Protein AF-A0A7C4CNI8-F1 (afdb_monomer_lite)

Secondary structure (DSSP, 8-state):
-------EEEEEGGG-B--BPPPHHHHHHHHHHHHHH-EEEE-EEEETTT-BEEE-HHHHHHHHHTT--EEEEEEE-TTSTTEEEEESSTT----HHHHHHHHHTT--BPSS-EEEEEEETTEEEEGGGG--EEEEEHHHHHSPEEEEEGGG-B-S----HHHHHHHHHHHHHH----S-EEEETTT-BEEE-HHHHHHHHHTT-SEEEEEEE-GGGS--

Foldseek 3Di:
DDWCQDDKAKAFLVQAFEAADDDPVLLVVVLVVCVVLQFDFWFFEAEPPQNYTPDDNSVSVSLVVVQFGITIYRYDNCPDPQKDKDAPDPPDDDDPVSSSVCRVVSHYDYPRGIFIWGDDPPDIHGPCVSMDTDRGGSQQRNFDWDKDFLVLADEPDADDVVVLVVVLVVCVVPVDLRDAFEAAQPRNYTPDDRSSSVSCVVVVHGITTYTHGHVVSDDD

Structure (mmCIF, N/CA/C/O backbone):
data_AF-A0A7C4CNI8-F1
#
_entry.id   AF-A0A7C4CNI8-F1
#
loop_
_atom_site.group_PDB
_atom_site.id
_atom_site.type_symbol
_atom_site.label_atom_id
_atom_site.label_alt_id
_atom_site.label_comp_id
_atom_site.label_asym_id
_atom_site.label_entity_id
_atom_site.label_seq_id
_atom_site.pdbx_PDB_ins_code
_atom_site.Cartn_x
_atom_site.Cartn_y
_atom_site.Cartn_z
_atom_site.occupancy
_atom_site.B_iso_or_equiv
_atom_site.auth_seq_id
_atom_site.auth_comp_id
_atom_site.auth_asym_id
_atom_site.auth_atom_id
_atom_site.pdbx_PDB_model_num
ATOM 1 N N . MET A 1 1 ? 14.125 -21.239 -2.770 1.00 28.00 1 MET A N 1
ATOM 2 C CA . MET A 1 1 ? 13.482 -20.569 -1.618 1.00 28.00 1 MET A CA 1
ATOM 3 C C . MET A 1 1 ? 12.356 -19.707 -2.162 1.00 28.00 1 MET A C 1
ATOM 5 O O . MET A 1 1 ? 12.632 -18.796 -2.928 1.00 28.00 1 MET A O 1
ATOM 9 N N . SER A 1 2 ? 11.101 -20.048 -1.869 1.00 30.92 2 SER A N 1
ATOM 10 C CA . SER A 1 2 ? 9.930 -19.266 -2.283 1.00 30.92 2 SER A CA 1
ATOM 11 C C . SER A 1 2 ? 9.961 -17.898 -1.596 1.00 30.92 2 SER A C 1
ATOM 13 O O . SER A 1 2 ? 9.991 -17.851 -0.363 1.00 30.92 2 SER A O 1
ATOM 15 N N . GLN A 1 3 ? 9.958 -16.796 -2.353 1.00 38.00 3 GLN A N 1
ATOM 16 C CA . GLN A 1 3 ? 9.713 -15.474 -1.771 1.00 38.00 3 GLN A CA 1
ATOM 17 C C . GLN A 1 3 ? 8.371 -15.528 -1.023 1.00 38.00 3 GLN A C 1
ATOM 19 O O . GLN A 1 3 ? 7.356 -15.935 -1.587 1.00 38.00 3 GLN A O 1
ATOM 24 N N . LYS A 1 4 ? 8.354 -15.158 0.263 1.00 40.56 4 LYS A N 1
ATOM 25 C CA . LYS A 1 4 ? 7.115 -14.990 1.038 1.00 40.56 4 LYS A CA 1
ATOM 26 C C . LYS A 1 4 ? 6.413 -13.705 0.578 1.00 40.56 4 LYS A C 1
ATOM 28 O O . LYS A 1 4 ? 6.378 -12.719 1.302 1.00 40.56 4 LYS A O 1
ATOM 33 N N . ILE A 1 5 ? 5.844 -13.716 -0.623 1.00 49.94 5 ILE A N 1
ATOM 34 C CA . ILE A 1 5 ? 5.027 -12.618 -1.151 1.00 49.94 5 ILE A CA 1
ATOM 35 C C . ILE A 1 5 ? 3.633 -12.752 -0.542 1.00 49.94 5 ILE A C 1
ATOM 37 O O . ILE A 1 5 ? 2.712 -13.240 -1.190 1.00 49.94 5 ILE A O 1
ATOM 41 N N . ASN A 1 6 ? 3.475 -12.445 0.752 1.00 56.62 6 ASN A N 1
ATOM 42 C CA . ASN A 1 6 ? 2.174 -12.645 1.394 1.00 56.62 6 ASN A CA 1
ATOM 43 C C . ASN A 1 6 ? 1.608 -11.505 2.232 1.00 56.62 6 ASN A C 1
ATOM 45 O O . ASN A 1 6 ? 0.412 -11.548 2.521 1.00 56.62 6 ASN A O 1
ATOM 49 N N . GLN A 1 7 ? 2.394 -10.484 2.553 1.00 78.25 7 GLN A N 1
ATOM 50 C CA . GLN A 1 7 ? 1.940 -9.377 3.391 1.00 78.25 7 GLN A CA 1
ATOM 51 C C . GLN A 1 7 ? 1.699 -8.124 2.549 1.00 78.25 7 GLN A C 1
ATOM 53 O O . GLN A 1 7 ? 2.455 -7.831 1.625 1.00 78.25 7 GLN A O 1
ATOM 58 N N . ILE A 1 8 ? 0.607 -7.430 2.860 1.00 89.62 8 ILE A N 1
ATOM 59 C CA . ILE A 1 8 ? 0.282 -6.110 2.324 1.00 89.62 8 ILE A CA 1
ATOM 60 C C . ILE A 1 8 ? 0.678 -5.105 3.396 1.00 89.62 8 ILE A C 1
ATOM 62 O O . ILE A 1 8 ? 0.305 -5.264 4.557 1.00 89.62 8 ILE A O 1
ATOM 66 N N . TYR A 1 9 ? 1.406 -4.070 3.000 1.00 91.31 9 TYR A N 1
ATOM 67 C CA . TYR A 1 9 ? 1.847 -3.003 3.887 1.00 91.31 9 TYR A CA 1
ATOM 68 C C . TYR A 1 9 ? 1.195 -1.702 3.465 1.00 91.31 9 TYR A C 1
ATOM 70 O O . TYR A 1 9 ? 1.190 -1.366 2.286 1.00 91.31 9 TYR A O 1
ATOM 78 N N . LEU A 1 10 ? 0.660 -0.947 4.418 1.00 92.81 10 LEU A N 1
ATOM 79 C CA . LEU A 1 10 ? 0.134 0.381 4.138 1.00 92.81 10 LEU A CA 1
ATOM 80 C C . LEU A 1 10 ? 1.259 1.408 4.297 1.00 92.81 10 LEU A C 1
ATOM 82 O O . LEU A 1 10 ? 1.718 1.668 5.409 1.00 92.81 10 LEU A O 1
ATOM 86 N N . VAL A 1 11 ? 1.713 1.975 3.182 1.00 95.00 11 VAL A N 1
ATOM 87 C CA . VAL A 1 11 ? 2.924 2.804 3.112 1.00 95.00 11 VAL A CA 1
ATOM 88 C C . VAL A 1 11 ? 2.554 4.239 2.765 1.00 95.00 11 VAL A C 1
ATOM 90 O O . VAL A 1 11 ? 1.636 4.477 1.986 1.00 95.00 11 VAL A O 1
ATOM 93 N N . GLU A 1 12 ? 3.254 5.211 3.346 1.00 96.44 12 GLU A N 1
ATOM 94 C CA . GLU A 1 12 ? 3.105 6.623 2.979 1.00 96.44 12 GLU A CA 1
ATOM 95 C C . GLU A 1 12 ? 3.604 6.862 1.556 1.00 96.44 12 GLU A C 1
ATOM 97 O O . GLU A 1 12 ? 4.707 6.448 1.207 1.00 96.44 12 GLU A O 1
ATOM 102 N N . LEU A 1 13 ? 2.806 7.559 0.741 1.00 97.62 13 LEU A N 1
ATOM 103 C CA . LEU A 1 13 ? 3.136 7.816 -0.665 1.00 97.62 13 LEU A CA 1
ATOM 104 C C . LEU A 1 13 ? 4.493 8.518 -0.812 1.00 97.62 13 LEU A C 1
ATOM 106 O O . LEU A 1 13 ? 5.238 8.252 -1.748 1.00 97.62 13 LEU A O 1
ATOM 110 N N . GLU A 1 14 ? 4.836 9.400 0.121 1.00 96.44 14 GLU A N 1
ATOM 111 C CA . GLU A 1 14 ? 6.084 10.170 0.096 1.00 96.44 14 GLU A CA 1
ATOM 112 C C . GLU A 1 14 ? 7.339 9.312 0.314 1.00 96.44 14 GLU A C 1
ATOM 114 O O . GLU A 1 14 ? 8.434 9.744 -0.028 1.00 96.44 14 GLU A O 1
ATOM 119 N N . LYS A 1 15 ? 7.191 8.094 0.855 1.00 97.50 15 LYS A N 1
ATOM 120 C CA . LYS A 1 15 ? 8.303 7.151 1.051 1.00 97.50 15 LYS A CA 1
ATOM 121 C C . LYS A 1 15 ? 8.616 6.318 -0.189 1.00 97.50 15 LYS A C 1
ATOM 123 O O . LYS A 1 15 ? 9.617 5.611 -0.188 1.00 97.50 15 LYS A O 1
ATOM 128 N N . LEU A 1 16 ? 7.749 6.348 -1.201 1.00 98.38 16 LEU A N 1
ATOM 129 C CA . LEU A 1 16 ? 7.901 5.570 -2.426 1.00 98.38 16 LEU A CA 1
ATOM 130 C C . LEU A 1 16 ? 8.578 6.397 -3.517 1.00 98.38 16 LEU A C 1
ATOM 132 O O . LEU A 1 16 ? 8.315 7.592 -3.669 1.00 98.38 16 LEU A O 1
ATOM 136 N N . HIS A 1 17 ? 9.399 5.729 -4.321 1.00 98.38 17 HIS A N 1
ATOM 137 C CA . HIS A 1 17 ? 10.135 6.343 -5.418 1.00 98.38 17 HIS A CA 1
ATOM 138 C C . HIS A 1 17 ? 9.599 5.849 -6.761 1.00 98.38 17 HIS A C 1
ATOM 140 O O . HIS A 1 17 ? 9.470 4.651 -6.995 1.00 98.38 17 HIS A O 1
ATOM 146 N N . GLN A 1 18 ? 9.286 6.784 -7.654 1.00 97.88 18 GLN A N 1
ATOM 147 C CA . GLN A 1 18 ? 8.840 6.486 -9.015 1.00 97.88 18 GLN A CA 1
ATOM 148 C C . GLN A 1 18 ? 10.054 6.498 -9.942 1.00 97.88 18 GLN A C 1
ATOM 150 O O . GLN A 1 18 ? 10.779 7.493 -9.949 1.00 97.88 18 GLN A O 1
ATOM 155 N N . HIS A 1 19 ? 10.247 5.456 -10.748 1.00 96.00 19 HIS A N 1
ATOM 156 C CA . HIS A 1 19 ? 11.256 5.442 -11.818 1.00 96.00 19 HIS A CA 1
ATOM 157 C C . HIS A 1 19 ? 10.673 5.762 -13.195 1.00 96.00 19 HIS A C 1
ATOM 159 O O . HIS A 1 19 ? 11.435 5.995 -14.128 1.00 96.00 19 HIS A O 1
ATOM 165 N N . GLU A 1 20 ? 9.350 5.768 -13.351 1.00 93.62 20 GLU A N 1
ATOM 166 C CA . GLU A 1 20 ? 8.674 5.992 -14.631 1.00 93.62 20 GLU A CA 1
ATOM 167 C C . GLU A 1 20 ? 7.582 7.065 -14.506 1.00 93.62 20 GLU A C 1
ATOM 169 O O . GLU A 1 20 ? 6.960 7.248 -13.454 1.00 93.62 20 GLU A O 1
ATOM 174 N N . GLU A 1 21 ? 7.375 7.826 -15.579 1.00 94.56 21 GLU A N 1
ATOM 175 C CA . GLU A 1 21 ? 6.248 8.744 -15.707 1.00 94.56 21 GLU A CA 1
ATOM 176 C C . GLU A 1 21 ? 4.944 7.968 -15.938 1.00 94.56 21 GLU A C 1
ATOM 178 O O . GLU A 1 21 ? 4.921 6.946 -16.623 1.00 94.56 21 GLU A O 1
ATOM 183 N N . ALA A 1 22 ? 3.836 8.469 -15.390 1.00 93.06 22 ALA A N 1
ATOM 184 C CA . ALA A 1 22 ? 2.520 7.949 -15.745 1.00 93.06 22 ALA A CA 1
ATOM 185 C C . ALA A 1 22 ? 2.069 8.537 -17.084 1.00 93.06 22 ALA A C 1
ATOM 187 O O . ALA A 1 22 ? 2.282 9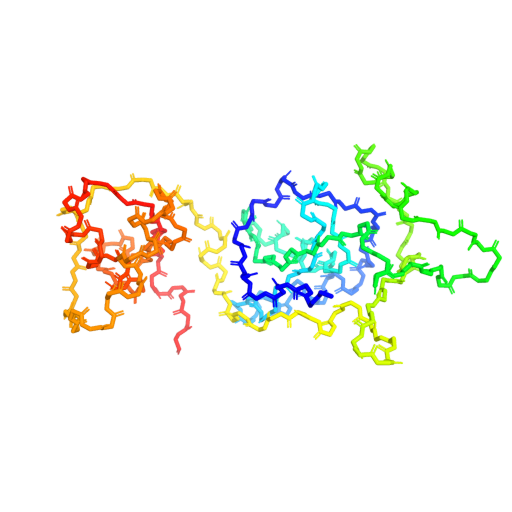.720 -17.353 1.00 93.06 22 ALA A O 1
ATOM 188 N N . ASP A 1 23 ? 1.398 7.718 -17.887 1.00 94.88 23 ASP A N 1
ATOM 189 C CA . ASP A 1 23 ? 0.710 8.185 -19.081 1.00 94.88 23 ASP A CA 1
ATOM 190 C C . ASP A 1 23 ? -0.441 9.129 -18.669 1.00 94.88 23 ASP A C 1
ATOM 192 O O . ASP A 1 23 ? -1.281 8.726 -17.855 1.00 94.88 23 ASP A O 1
ATOM 196 N N . PRO A 1 24 ? -0.485 10.385 -19.155 1.00 95.00 24 PRO A N 1
ATOM 197 C CA . PRO A 1 24 ? -1.449 11.374 -18.672 1.00 95.00 24 PRO A CA 1
ATOM 198 C C . PRO A 1 24 ? -2.915 10.993 -18.901 1.00 95.00 24 PRO A C 1
ATOM 200 O O . PRO A 1 24 ? -3.749 11.236 -18.024 1.00 95.00 24 PRO A O 1
ATOM 203 N N . ASP A 1 25 ? -3.229 10.392 -20.051 1.00 96.19 25 ASP A N 1
ATOM 204 C CA . ASP A 1 25 ? -4.599 10.029 -20.415 1.00 96.19 25 ASP A CA 1
ATOM 205 C C . ASP A 1 25 ? -5.078 8.854 -19.559 1.00 96.19 25 ASP A C 1
ATOM 207 O O . ASP A 1 25 ? -6.110 8.949 -18.888 1.00 96.19 25 ASP A O 1
ATOM 211 N N . HIS A 1 26 ? -4.264 7.800 -19.456 1.00 95.12 26 HIS A N 1
ATOM 212 C CA . HIS A 1 26 ? -4.567 6.659 -18.596 1.00 95.12 26 HIS A CA 1
ATOM 213 C C . HIS A 1 26 ? -4.630 7.055 -17.113 1.00 95.12 26 HIS A C 1
ATOM 215 O O . HIS A 1 26 ? -5.503 6.596 -16.374 1.00 95.12 26 HIS A O 1
ATOM 221 N N . LEU A 1 27 ? -3.746 7.946 -16.652 1.00 97.44 27 LEU A N 1
ATOM 222 C CA . LEU A 1 27 ? -3.789 8.461 -15.285 1.00 97.44 27 LEU A CA 1
ATOM 223 C C . LEU A 1 27 ? -5.107 9.186 -15.001 1.00 97.44 27 LEU A C 1
ATOM 225 O O . LEU A 1 27 ? -5.687 9.003 -13.928 1.00 97.44 27 LEU A O 1
ATOM 229 N N . LYS A 1 28 ? -5.584 10.013 -15.935 1.00 98.06 28 LYS A N 1
ATOM 230 C CA . LYS A 1 28 ? -6.844 10.744 -15.786 1.00 98.06 28 LYS A CA 1
ATOM 231 C C . LYS A 1 28 ? -8.026 9.783 -15.677 1.00 98.06 28 LYS A C 1
ATOM 233 O O . LYS A 1 28 ? -8.817 9.919 -14.742 1.00 98.06 28 LYS A O 1
ATOM 238 N N . GLU A 1 29 ? -8.116 8.810 -16.580 1.00 98.12 29 GLU A N 1
ATOM 239 C CA . GLU A 1 29 ? -9.170 7.790 -16.574 1.00 98.12 29 GLU A CA 1
ATOM 240 C C . GLU A 1 29 ? -9.162 6.982 -15.273 1.00 98.12 29 GLU A C 1
ATOM 242 O O . GLU A 1 29 ? -10.184 6.878 -14.593 1.00 98.12 29 GLU A O 1
ATOM 247 N N . LEU A 1 30 ? -7.989 6.492 -14.858 1.00 98.00 30 LEU A N 1
ATOM 248 C CA . LEU A 1 30 ? -7.854 5.713 -13.630 1.00 98.00 30 LEU A CA 1
ATOM 249 C C . LEU A 1 30 ? -8.183 6.542 -12.382 1.00 98.00 30 LEU A C 1
ATOM 251 O O . LEU A 1 30 ? -8.808 6.037 -11.451 1.00 98.00 30 LEU A O 1
ATOM 255 N N . THR A 1 31 ? -7.797 7.820 -12.353 1.00 98.56 31 THR A N 1
ATOM 256 C CA . THR A 1 31 ? -8.142 8.726 -11.246 1.00 98.56 31 THR A CA 1
ATOM 257 C C . THR A 1 31 ? -9.656 8.876 -11.118 1.00 98.56 31 THR A C 1
ATOM 259 O O . THR A 1 31 ? -10.183 8.802 -10.010 1.00 98.56 31 THR A O 1
ATOM 262 N N . GLN A 1 32 ? -10.365 9.052 -12.238 1.00 98.25 32 GLN A N 1
ATOM 263 C CA . GLN A 1 32 ? -11.827 9.145 -12.252 1.00 98.25 32 GLN A CA 1
ATOM 264 C C . GLN A 1 32 ? -12.480 7.833 -11.817 1.00 98.25 32 GLN A C 1
ATOM 266 O O . GLN A 1 32 ? -13.409 7.856 -11.012 1.00 98.25 32 GLN A O 1
ATOM 271 N N . GLN A 1 33 ? -11.965 6.698 -12.292 1.00 98.12 33 GLN A N 1
ATOM 272 C CA . GLN A 1 33 ? -12.462 5.383 -11.908 1.00 98.12 33 GLN A CA 1
ATOM 273 C C . GLN A 1 33 ? -12.306 5.138 -10.404 1.00 98.12 33 GLN A C 1
ATOM 275 O O . GLN A 1 33 ? -13.284 4.817 -9.741 1.00 98.12 33 GLN A O 1
ATOM 280 N N . ILE A 1 34 ? -11.110 5.348 -9.845 1.00 97.81 34 ILE A N 1
ATOM 281 C CA . ILE A 1 34 ? -10.854 5.164 -8.408 1.00 97.81 34 ILE A CA 1
ATOM 282 C C . ILE A 1 34 ? -11.710 6.124 -7.571 1.00 97.81 34 ILE A C 1
ATOM 284 O O . ILE A 1 34 ? -12.215 5.741 -6.519 1.00 97.81 34 ILE A O 1
ATOM 288 N N . ALA A 1 35 ? -11.901 7.366 -8.030 1.00 97.06 35 ALA A N 1
ATOM 289 C CA . ALA A 1 35 ? -12.774 8.322 -7.354 1.00 97.06 35 ALA A CA 1
ATOM 290 C C . ALA A 1 35 ? -14.239 7.867 -7.340 1.00 97.06 35 ALA A C 1
ATOM 292 O O . ALA A 1 35 ? -14.901 8.012 -6.317 1.00 97.06 35 ALA A O 1
ATOM 293 N N . SER A 1 36 ? -14.727 7.321 -8.459 1.00 96.06 36 SER A N 1
ATOM 294 C CA . SER A 1 36 ? -16.093 6.809 -8.586 1.00 96.06 36 SER A CA 1
ATOM 295 C C . SER A 1 36 ? -16.307 5.530 -7.784 1.00 96.06 36 SER A C 1
ATOM 297 O O . SER A 1 36 ? -17.353 5.378 -7.168 1.00 96.06 36 SER A O 1
ATOM 299 N N . ASP A 1 37 ? -15.332 4.621 -7.797 1.00 95.25 37 ASP A N 1
ATOM 300 C CA . ASP A 1 37 ? -15.379 3.369 -7.040 1.00 95.25 37 ASP A CA 1
ATOM 301 C C . ASP A 1 37 ? -15.227 3.615 -5.526 1.00 95.25 37 ASP A C 1
ATOM 303 O O . ASP A 1 37 ? -15.576 2.758 -4.723 1.00 95.25 37 ASP A O 1
ATOM 307 N N . ASN A 1 38 ? -14.646 4.756 -5.131 1.00 95.62 38 ASN A N 1
ATOM 308 C CA . ASN A 1 38 ? -14.324 5.150 -3.752 1.00 95.62 38 ASN A CA 1
ATOM 309 C C . ASN A 1 38 ? -13.451 4.138 -2.968 1.00 95.62 38 ASN A C 1
ATOM 311 O O . ASN A 1 38 ? -13.241 4.265 -1.756 1.00 95.62 38 ASN A O 1
ATOM 315 N N . ILE A 1 39 ? -12.853 3.182 -3.680 1.00 95.62 39 ILE A N 1
ATOM 316 C CA . ILE A 1 39 ? -11.926 2.174 -3.170 1.00 95.62 39 ILE A CA 1
ATOM 317 C C . ILE A 1 39 ? -10.720 2.040 -4.105 1.00 95.62 39 ILE A C 1
ATOM 319 O O . ILE A 1 39 ? -10.811 2.231 -5.319 1.00 95.62 39 ILE A O 1
ATOM 323 N N . LEU A 1 40 ? -9.582 1.628 -3.553 1.00 97.56 40 LEU A N 1
ATOM 324 C CA . LEU A 1 40 ? -8.480 1.069 -4.326 1.00 97.56 40 LEU A CA 1
ATOM 325 C C . LEU A 1 40 ? -8.600 -0.457 -4.340 1.00 97.56 40 LEU A C 1
ATOM 327 O O . LEU A 1 40 ? -8.430 -1.107 -3.312 1.00 97.56 40 LEU A O 1
ATOM 331 N N . LYS A 1 41 ? -8.823 -1.047 -5.515 1.00 96.75 41 LYS A N 1
ATOM 332 C CA . LYS A 1 41 ? -9.047 -2.498 -5.641 1.00 96.75 41 LYS A CA 1
ATOM 333 C C . LYS A 1 41 ? -7.792 -3.339 -5.418 1.00 96.75 41 LYS A C 1
ATOM 335 O O . LYS A 1 41 ? -7.887 -4.384 -4.789 1.00 96.75 41 LYS A O 1
ATOM 340 N N . TYR A 1 42 ? -6.626 -2.901 -5.895 1.00 97.12 42 TYR A N 1
ATOM 341 C CA . TYR A 1 42 ? -5.389 -3.695 -5.874 1.00 97.12 42 TYR A CA 1
ATOM 342 C C . TYR A 1 42 ? -4.199 -2.898 -5.336 1.00 97.12 42 TYR A C 1
ATOM 344 O O . TYR A 1 42 ? -3.998 -1.746 -5.730 1.00 97.12 42 TYR A O 1
ATOM 352 N N . ALA A 1 43 ? -3.392 -3.540 -4.490 1.00 97.50 43 ALA A N 1
ATOM 353 C CA . ALA A 1 43 ? -2.112 -3.021 -4.010 1.00 97.50 43 ALA A CA 1
ATOM 354 C C . ALA A 1 43 ? -1.091 -2.864 -5.147 1.00 97.50 43 ALA A C 1
ATOM 356 O O . ALA A 1 43 ? -1.145 -3.598 -6.131 1.00 97.50 43 ALA A O 1
ATOM 357 N N . ILE A 1 44 ? -0.148 -1.934 -4.988 1.00 97.94 44 ILE A N 1
ATOM 358 C CA . ILE A 1 44 ? 0.995 -1.781 -5.902 1.00 97.94 44 ILE A CA 1
ATOM 359 C C . ILE A 1 44 ? 2.133 -2.730 -5.514 1.00 97.94 44 ILE A C 1
ATOM 361 O O . ILE A 1 44 ? 2.133 -3.276 -4.409 1.00 97.94 44 ILE A O 1
ATOM 365 N N . VAL A 1 45 ? 3.130 -2.888 -6.382 1.00 97.75 45 VAL A N 1
ATOM 366 C CA . VAL A 1 45 ? 4.349 -3.650 -6.080 1.00 97.75 45 VAL A CA 1
ATOM 367 C C . VAL A 1 45 ? 5.531 -2.697 -5.958 1.00 97.75 45 VAL A C 1
ATOM 369 O O . VAL A 1 45 ? 5.724 -1.840 -6.819 1.00 97.75 45 VAL A O 1
ATOM 372 N N . ALA A 1 46 ? 6.342 -2.860 -4.915 1.00 97.94 46 ALA A N 1
ATOM 373 C CA . ALA A 1 46 ? 7.562 -2.078 -4.732 1.00 97.94 46 ALA A CA 1
ATOM 374 C C . ALA A 1 46 ? 8.728 -2.935 -4.230 1.00 97.94 46 ALA A C 1
ATOM 376 O O . ALA A 1 46 ? 8.537 -3.992 -3.622 1.00 97.94 46 ALA A O 1
ATOM 377 N N . ASP A 1 47 ? 9.947 -2.459 -4.459 1.00 97.69 47 ASP A N 1
ATOM 378 C CA . ASP A 1 47 ? 11.149 -3.037 -3.872 1.00 97.69 47 ASP A CA 1
ATOM 379 C C . ASP A 1 47 ? 11.223 -2.751 -2.368 1.00 97.69 47 ASP A C 1
ATOM 381 O O . ASP A 1 47 ? 11.127 -1.605 -1.925 1.00 97.69 47 ASP A O 1
ATOM 385 N N . GLN A 1 48 ? 11.447 -3.795 -1.575 1.00 96.12 48 GLN A N 1
ATOM 386 C CA . GLN A 1 48 ? 11.518 -3.712 -0.118 1.00 96.12 48 GLN A CA 1
ATOM 387 C C . GLN A 1 48 ? 12.734 -2.933 0.393 1.00 96.12 48 GLN A C 1
ATOM 389 O O . GLN A 1 48 ? 12.692 -2.400 1.500 1.00 96.12 48 GLN A O 1
ATOM 394 N N . LYS A 1 49 ? 13.835 -2.903 -0.372 1.00 96.81 49 LYS A N 1
ATOM 395 C CA . LYS A 1 49 ? 15.082 -2.250 0.057 1.00 96.81 49 LYS A CA 1
ATOM 396 C C . LYS A 1 49 ? 15.068 -0.762 -0.260 1.00 96.81 49 LYS A C 1
ATOM 398 O O . LYS A 1 49 ? 15.499 0.041 0.562 1.00 96.81 49 LYS A O 1
ATOM 403 N N . THR A 1 50 ? 14.582 -0.407 -1.445 1.00 97.81 50 THR A N 1
ATOM 404 C CA . THR A 1 50 ? 14.696 0.953 -1.987 1.00 97.81 50 THR A CA 1
ATOM 405 C C . THR A 1 50 ? 13.378 1.715 -2.041 1.00 97.81 50 THR A C 1
ATOM 407 O O . THR A 1 50 ? 13.408 2.906 -2.319 1.00 97.81 50 THR A O 1
ATOM 410 N N . ASN A 1 51 ? 12.230 1.076 -1.779 1.00 98.19 51 ASN A N 1
ATOM 411 C CA . ASN A 1 51 ? 10.888 1.649 -1.965 1.00 98.19 51 ASN A CA 1
ATOM 412 C C . ASN A 1 51 ? 10.589 2.119 -3.398 1.00 98.19 51 ASN A C 1
ATOM 414 O O . ASN A 1 51 ? 9.676 2.919 -3.619 1.00 98.19 51 ASN A O 1
ATOM 418 N N . VAL A 1 52 ? 11.339 1.624 -4.382 1.00 98.50 52 VAL A N 1
ATOM 419 C CA . VAL A 1 52 ? 11.071 1.893 -5.793 1.00 98.50 52 VAL A CA 1
ATOM 420 C C . VAL A 1 52 ? 9.830 1.123 -6.218 1.00 98.50 52 VAL A C 1
ATOM 422 O O . VAL A 1 52 ? 9.730 -0.081 -5.983 1.00 98.50 52 VAL A O 1
ATOM 425 N N . ILE A 1 53 ? 8.870 1.822 -6.814 1.00 98.31 53 ILE A N 1
ATOM 426 C CA . ILE A 1 53 ? 7.666 1.214 -7.380 1.00 98.31 53 ILE A CA 1
ATOM 427 C C . ILE A 1 53 ? 8.098 0.370 -8.582 1.00 98.31 53 ILE A C 1
ATOM 429 O O . ILE A 1 53 ? 8.899 0.814 -9.386 1.00 98.31 53 ILE A O 1
ATOM 433 N N . LEU A 1 54 ? 7.628 -0.870 -8.673 1.00 97.44 54 LEU A N 1
ATOM 434 C CA . LEU A 1 54 ? 7.936 -1.775 -9.789 1.00 97.44 54 LEU A CA 1
ATOM 435 C C . LEU A 1 54 ? 6.714 -2.003 -10.681 1.00 97.44 54 LEU A C 1
ATOM 437 O O . LEU A 1 54 ? 6.854 -2.279 -11.871 1.00 97.44 54 LEU A O 1
ATOM 441 N N . ASP A 1 55 ? 5.526 -1.907 -10.089 1.00 96.94 55 ASP A N 1
ATOM 442 C CA . ASP A 1 55 ? 4.260 -1.800 -10.797 1.00 96.94 55 ASP A CA 1
ATOM 443 C C . ASP A 1 55 ? 3.297 -0.948 -9.973 1.00 96.94 55 ASP A C 1
ATOM 445 O O . ASP A 1 55 ? 3.156 -1.145 -8.762 1.00 96.94 55 ASP A O 1
ATOM 449 N N . GLY A 1 56 ? 2.606 -0.027 -10.639 1.00 96.38 56 GLY A N 1
ATOM 450 C CA . GLY A 1 56 ? 1.464 0.678 -10.072 1.00 96.38 56 GLY A CA 1
ATOM 451 C C . GLY A 1 56 ? 1.602 2.194 -10.071 1.00 96.38 56 GLY A C 1
ATOM 452 O O . GLY A 1 56 ? 0.886 2.863 -9.328 1.00 96.38 56 GLY A O 1
ATOM 453 N N . GLU A 1 57 ? 2.464 2.758 -10.916 1.00 96.19 57 GLU A N 1
ATOM 454 C CA . GLU A 1 57 ? 2.722 4.196 -11.046 1.00 96.19 57 GLU A CA 1
ATOM 455 C C . GLU A 1 57 ? 1.433 4.992 -11.264 1.00 96.19 57 GLU A C 1
ATOM 457 O O . GLU A 1 57 ? 1.236 6.046 -10.659 1.00 96.19 57 GLU A O 1
ATOM 462 N N . HIS A 1 58 ? 0.520 4.482 -12.093 1.00 97.56 58 HIS A N 1
ATOM 463 C CA . HIS A 1 58 ? -0.766 5.133 -12.339 1.00 97.56 58 HIS A CA 1
ATOM 464 C C . HIS A 1 58 ? -1.630 5.157 -11.069 1.00 97.56 58 HIS A C 1
ATOM 466 O O . HIS A 1 58 ? -2.190 6.200 -10.744 1.00 97.56 58 HIS A O 1
ATOM 472 N N . ARG A 1 59 ? -1.684 4.058 -10.299 1.00 98.25 59 ARG A N 1
ATOM 473 C CA . ARG A 1 59 ? -2.418 3.995 -9.018 1.00 98.25 59 ARG A CA 1
ATOM 474 C C . ARG A 1 59 ? -1.808 4.927 -7.978 1.00 98.25 59 ARG A C 1
ATOM 476 O O . ARG A 1 59 ? -2.539 5.662 -7.323 1.00 98.25 59 ARG A O 1
ATOM 483 N N . TYR A 1 60 ? -0.482 4.940 -7.866 1.00 98.50 60 TYR A N 1
ATOM 484 C CA . TYR A 1 60 ? 0.244 5.864 -6.998 1.00 98.50 60 TYR A CA 1
ATOM 485 C C . TYR A 1 60 ? -0.122 7.322 -7.302 1.00 98.50 60 TYR A C 1
ATOM 487 O O . TYR A 1 60 ? -0.551 8.060 -6.413 1.00 98.50 60 TYR A O 1
ATOM 495 N N . ASN A 1 61 ? -0.004 7.731 -8.569 1.00 98.38 61 ASN A N 1
ATOM 496 C CA . ASN A 1 61 ? -0.293 9.104 -8.978 1.00 98.38 61 ASN A CA 1
ATOM 497 C C . ASN A 1 61 ? -1.786 9.439 -8.851 1.00 98.38 61 ASN A C 1
ATOM 499 O O . ASN A 1 61 ? -2.119 10.545 -8.435 1.00 98.38 61 ASN A O 1
ATOM 503 N N . ALA A 1 62 ? -2.685 8.499 -9.154 1.00 98.56 62 ALA A N 1
ATOM 504 C CA . ALA A 1 62 ? -4.123 8.695 -9.003 1.00 98.56 62 ALA A CA 1
ATOM 505 C C . ALA A 1 62 ? -4.491 8.954 -7.537 1.00 98.56 62 ALA A C 1
ATOM 507 O O . ALA A 1 62 ? -5.174 9.928 -7.226 1.00 98.56 62 ALA A O 1
ATOM 508 N N . LEU A 1 63 ? -3.974 8.144 -6.611 1.00 98.56 63 LEU A N 1
ATOM 509 C CA . LEU A 1 63 ? -4.199 8.343 -5.180 1.00 98.56 63 LEU A CA 1
ATOM 510 C C . LEU A 1 63 ? -3.598 9.655 -4.674 1.00 98.56 63 LEU A C 1
ATOM 512 O O . LEU A 1 63 ? -4.243 10.350 -3.885 1.00 98.56 63 LEU A O 1
ATOM 516 N N . LYS A 1 64 ? -2.412 10.028 -5.166 1.00 98.31 64 LYS A N 1
ATOM 517 C CA . LYS A 1 64 ? -1.800 11.330 -4.882 1.00 98.31 64 LYS A CA 1
ATOM 518 C C . LYS A 1 64 ? -2.695 12.485 -5.351 1.00 98.31 64 LYS A C 1
ATOM 520 O O . LYS A 1 64 ? -2.951 13.399 -4.572 1.00 98.31 64 LYS A O 1
ATOM 525 N N . ASN A 1 65 ? -3.237 12.411 -6.569 1.00 98.31 65 ASN A N 1
ATOM 526 C CA . ASN A 1 65 ? -4.173 13.403 -7.114 1.00 98.31 65 ASN A CA 1
ATOM 527 C C . ASN A 1 65 ? -5.480 13.483 -6.311 1.00 98.31 65 ASN A C 1
ATOM 529 O O . ASN A 1 65 ? -6.061 14.557 -6.176 1.00 98.31 65 ASN A O 1
ATOM 533 N N . LEU A 1 66 ? -5.926 12.362 -5.742 1.00 98.06 66 LEU A N 1
ATOM 534 C CA . LEU A 1 66 ? -7.114 12.292 -4.888 1.00 98.06 66 LEU A CA 1
ATOM 535 C C . LEU A 1 66 ? -6.853 12.744 -3.443 1.00 98.06 66 LEU A C 1
ATOM 537 O O . LEU A 1 66 ? -7.772 12.691 -2.624 1.00 98.06 66 LEU A O 1
ATOM 541 N N . GLY A 1 67 ? -5.634 13.181 -3.110 1.00 97.88 67 GLY A N 1
ATOM 542 C CA . GLY A 1 67 ? -5.266 13.648 -1.771 1.00 97.88 67 GLY A CA 1
ATOM 543 C C . GLY A 1 67 ? -5.101 12.525 -0.746 1.00 97.88 67 GLY A C 1
ATOM 544 O O . GLY A 1 67 ? -5.186 12.772 0.458 1.00 97.88 67 GLY A O 1
ATOM 545 N N . CYS A 1 68 ? -4.901 11.286 -1.198 1.00 98.06 68 CYS A N 1
ATOM 546 C CA . CYS A 1 68 ? -4.541 10.191 -0.306 1.00 98.06 68 CYS A CA 1
ATOM 547 C C . CYS A 1 68 ? -3.118 10.398 0.221 1.00 98.06 68 CYS A C 1
ATOM 549 O O . CYS A 1 68 ? -2.286 11.031 -0.424 1.00 98.06 68 CYS A O 1
ATOM 551 N N . LYS A 1 69 ? -2.837 9.844 1.400 1.00 96.75 69 LYS A N 1
ATOM 552 C CA . LYS A 1 69 ? -1.529 9.920 2.066 1.00 96.75 69 LYS A CA 1
ATOM 553 C C . LYS A 1 69 ? -0.781 8.594 2.014 1.00 96.75 69 LYS A C 1
ATOM 555 O O . LYS A 1 69 ? 0.441 8.567 2.146 1.00 96.75 69 LYS A O 1
ATOM 560 N N . ARG A 1 70 ? -1.512 7.487 1.860 1.00 96.12 70 ARG A N 1
ATOM 561 C CA . ARG A 1 70 ? -0.974 6.125 1.905 1.00 96.12 70 ARG A CA 1
ATOM 562 C C . ARG A 1 70 ? -1.489 5.272 0.754 1.00 96.12 70 ARG A C 1
ATOM 564 O O . ARG A 1 70 ? -2.508 5.593 0.147 1.00 96.12 70 ARG A O 1
ATOM 571 N N . ILE A 1 71 ? -0.783 4.180 0.488 1.00 97.81 71 ILE A N 1
ATOM 572 C CA . ILE A 1 71 ? -1.126 3.171 -0.512 1.00 97.81 71 ILE A CA 1
ATOM 573 C C . ILE A 1 71 ? -0.733 1.775 -0.002 1.00 97.81 71 ILE A C 1
ATOM 575 O O . ILE A 1 71 ? 0.309 1.638 0.644 1.00 97.81 71 ILE A O 1
ATOM 579 N N . PRO A 1 72 ? -1.551 0.737 -0.232 1.00 96.81 72 PRO A N 1
ATOM 580 C CA . PRO A 1 72 ? -1.168 -0.636 0.052 1.00 96.81 72 PRO A CA 1
ATOM 581 C C . PRO A 1 72 ? -0.121 -1.128 -0.956 1.00 96.81 72 PRO A C 1
ATOM 583 O O . PRO A 1 72 ? -0.272 -0.960 -2.168 1.00 96.81 72 PRO A O 1
ATOM 586 N N . VAL A 1 73 ? 0.926 -1.760 -0.435 1.00 97.31 73 VAL A N 1
ATOM 587 C CA . VAL A 1 73 ? 2.113 -2.214 -1.161 1.00 97.31 73 VAL A CA 1
ATOM 588 C C . VAL A 1 73 ? 2.362 -3.687 -0.871 1.00 97.31 73 VAL A C 1
ATOM 590 O O . VAL A 1 73 ? 2.338 -4.125 0.281 1.00 97.31 73 VAL A O 1
ATOM 593 N N . VAL A 1 74 ? 2.643 -4.447 -1.922 1.00 96.31 74 VAL A N 1
ATOM 594 C CA . VAL A 1 74 ? 3.264 -5.765 -1.848 1.00 96.31 74 VAL A CA 1
ATOM 595 C C . VAL A 1 74 ? 4.756 -5.579 -2.089 1.00 96.31 74 VAL A C 1
ATOM 597 O O . VAL A 1 74 ? 5.179 -5.188 -3.176 1.00 96.31 74 VAL A O 1
ATOM 600 N N . TYR A 1 75 ? 5.554 -5.838 -1.059 1.00 95.88 75 TYR A N 1
ATOM 601 C CA . TYR A 1 75 ? 7.002 -5.729 -1.159 1.00 95.88 75 TYR A CA 1
ATOM 602 C C . TYR A 1 75 ? 7.629 -6.997 -1.738 1.00 95.88 75 TYR A C 1
ATOM 604 O O . TYR A 1 75 ? 7.247 -8.117 -1.385 1.00 95.88 75 TYR A O 1
ATOM 612 N N . VAL A 1 76 ? 8.633 -6.805 -2.591 1.00 95.62 76 VAL A N 1
ATOM 613 C CA . VAL A 1 76 ? 9.481 -7.870 -3.134 1.00 95.62 76 VAL A CA 1
ATOM 614 C C . VAL A 1 76 ? 10.955 -7.543 -2.940 1.00 95.62 76 VAL A C 1
ATOM 616 O O . VAL A 1 76 ? 11.332 -6.386 -2.794 1.00 95.62 76 VAL A O 1
ATOM 619 N N . ASP A 1 77 ? 11.804 -8.567 -2.966 1.00 95.88 77 ASP A N 1
ATOM 620 C CA . ASP A 1 77 ? 13.252 -8.382 -3.070 1.00 95.88 77 ASP A CA 1
ATOM 621 C C . ASP A 1 77 ? 13.620 -8.165 -4.540 1.00 95.88 77 ASP A C 1
ATOM 623 O O . ASP A 1 77 ? 13.750 -9.146 -5.281 1.00 95.88 77 ASP A O 1
ATOM 627 N N . TYR A 1 78 ? 13.734 -6.909 -4.989 1.00 96.75 78 TYR A N 1
ATOM 628 C CA . TYR A 1 78 ? 13.917 -6.621 -6.415 1.00 96.75 78 TYR A CA 1
ATOM 629 C C . TYR A 1 78 ? 15.231 -7.177 -6.964 1.00 96.75 78 TYR A C 1
ATOM 631 O O . TYR A 1 78 ? 15.281 -7.625 -8.107 1.00 96.75 78 TYR A O 1
ATOM 639 N N . GLU A 1 79 ? 16.277 -7.256 -6.142 1.00 96.19 79 GLU A N 1
ATOM 640 C CA . GLU A 1 79 ? 17.565 -7.849 -6.518 1.00 96.19 79 GLU A CA 1
ATOM 641 C C . GLU A 1 79 ? 17.500 -9.365 -6.737 1.00 96.19 79 GLU A C 1
ATOM 643 O O . GLU A 1 79 ? 18.406 -9.932 -7.349 1.00 96.19 79 GLU A O 1
ATOM 648 N N . SER A 1 80 ? 16.420 -10.029 -6.311 1.00 95.50 80 SER A N 1
ATOM 649 C CA . SER A 1 80 ? 16.253 -11.468 -6.492 1.00 95.50 80 SER A CA 1
ATOM 650 C C . SER A 1 80 ? 16.451 -11.878 -7.958 1.00 95.50 80 SER A C 1
ATOM 652 O O . SER A 1 80 ? 15.865 -11.255 -8.850 1.00 95.50 80 SER A O 1
ATOM 654 N N . PRO A 1 81 ? 17.196 -12.963 -8.238 1.00 94.00 81 PRO A N 1
ATOM 655 C CA . PRO A 1 81 ? 17.376 -13.463 -9.603 1.00 94.00 81 PRO A CA 1
ATOM 656 C C . PRO A 1 81 ? 16.069 -13.964 -10.235 1.00 94.00 81 PRO A C 1
ATOM 658 O O . PRO A 1 81 ? 16.012 -14.174 -11.440 1.00 94.00 81 PRO A O 1
ATOM 661 N N . ASN A 1 82 ? 15.009 -14.142 -9.439 1.00 94.25 82 ASN A N 1
ATOM 662 C CA . ASN A 1 82 ? 13.684 -14.501 -9.937 1.00 94.25 82 ASN A CA 1
ATOM 663 C C . ASN A 1 82 ? 12.933 -13.316 -10.543 1.00 94.25 82 ASN A C 1
ATOM 665 O O . ASN A 1 82 ? 11.891 -13.532 -11.153 1.00 94.25 82 ASN A O 1
ATOM 669 N N . ILE A 1 83 ? 13.413 -12.089 -10.343 1.00 95.94 83 ILE A N 1
ATOM 670 C CA . ILE A 1 83 ? 12.846 -10.899 -10.965 1.00 95.94 83 ILE A CA 1
ATOM 671 C C . ILE A 1 83 ? 13.781 -10.462 -12.083 1.00 95.94 83 ILE A C 1
ATOM 673 O O . ILE A 1 83 ? 14.994 -10.401 -11.908 1.00 95.94 83 ILE A O 1
ATOM 677 N N . GLU A 1 84 ? 13.217 -10.143 -13.232 1.00 95.44 84 GLU A N 1
ATOM 678 C CA . GLU A 1 84 ? 13.933 -9.700 -14.419 1.00 95.44 84 GLU A CA 1
ATOM 679 C C . GLU A 1 84 ? 13.309 -8.396 -14.906 1.00 95.44 84 GLU A C 1
ATOM 681 O O . GLU A 1 84 ? 12.116 -8.158 -14.714 1.00 95.44 84 GLU A O 1
ATOM 686 N N . VAL A 1 85 ? 14.115 -7.537 -15.520 1.00 95.44 85 VAL A N 1
ATOM 687 C CA . VAL A 1 85 ? 13.640 -6.289 -16.115 1.00 95.44 85 VAL A CA 1
ATOM 688 C C . VAL A 1 85 ? 14.020 -6.266 -17.582 1.00 95.44 85 VAL A C 1
ATOM 690 O O . VAL A 1 85 ? 15.133 -6.627 -17.956 1.00 95.44 85 VAL A O 1
ATOM 693 N N . TYR A 1 86 ? 13.066 -5.855 -18.404 1.00 92.62 86 TYR A N 1
ATOM 694 C CA . TYR A 1 86 ? 13.224 -5.725 -19.842 1.00 92.62 86 TYR A CA 1
ATOM 695 C C . TYR A 1 86 ? 12.821 -4.321 -20.274 1.00 92.62 86 TYR A C 1
ATOM 697 O O . TYR A 1 86 ? 11.920 -3.720 -19.687 1.00 92.62 86 TYR A O 1
ATOM 705 N N . ALA A 1 87 ? 13.457 -3.808 -21.323 1.00 90.38 87 ALA A N 1
ATOM 706 C CA . ALA A 1 87 ? 12.979 -2.607 -21.987 1.00 90.38 87 ALA A CA 1
ATOM 707 C C . ALA A 1 87 ? 11.809 -2.951 -22.921 1.00 90.38 87 ALA A C 1
ATOM 709 O O . ALA A 1 87 ? 11.839 -3.965 -23.617 1.00 90.38 87 ALA A O 1
ATOM 710 N N . TRP A 1 88 ? 10.795 -2.087 -22.996 1.00 80.94 88 TRP A N 1
ATOM 711 C CA . TRP A 1 88 ? 9.738 -2.224 -24.012 1.00 80.94 88 TRP A CA 1
ATOM 712 C C . TRP A 1 88 ? 10.222 -1.879 -25.425 1.00 80.94 88 TRP A C 1
ATOM 714 O O . TRP A 1 88 ? 9.641 -2.333 -26.410 1.00 80.94 88 TRP A O 1
ATOM 724 N N . ARG A 1 89 ? 11.266 -1.049 -25.535 1.00 79.44 89 ARG A N 1
ATOM 725 C CA . ARG A 1 89 ? 11.830 -0.586 -26.808 1.00 79.44 89 ARG A CA 1
ATOM 726 C C . ARG A 1 89 ? 13.061 -1.416 -27.164 1.00 79.44 89 ARG A C 1
ATOM 728 O O . ARG A 1 89 ? 13.972 -1.558 -26.351 1.00 79.44 89 ARG A O 1
ATOM 735 N N . ASN A 1 90 ? 13.105 -1.917 -28.396 1.00 71.94 90 ASN A N 1
ATOM 736 C CA . ASN A 1 90 ? 14.259 -2.657 -28.904 1.00 71.94 90 ASN A CA 1
ATOM 737 C C . ASN A 1 90 ? 15.519 -1.774 -28.917 1.00 71.94 90 ASN A C 1
ATOM 739 O O . ASN A 1 90 ? 15.457 -0.607 -29.299 1.00 71.94 90 ASN A O 1
ATOM 743 N N . GLY A 1 91 ? 16.661 -2.352 -28.535 1.00 70.81 91 GLY A N 1
ATOM 744 C CA . GLY A 1 91 ? 17.966 -1.678 -28.554 1.00 70.81 91 GLY A CA 1
ATOM 745 C C . GLY A 1 91 ? 18.316 -0.885 -27.291 1.00 70.81 91 GLY A C 1
ATOM 746 O O . GLY A 1 91 ? 19.370 -0.256 -27.259 1.00 70.81 91 GLY A O 1
ATOM 747 N N . TYR A 1 92 ? 17.474 -0.921 -26.254 1.00 77.50 92 TYR A N 1
ATOM 748 C CA . TYR A 1 92 ? 17.773 -0.314 -24.959 1.00 77.50 92 TYR A CA 1
ATOM 749 C C . TYR A 1 92 ? 18.143 -1.399 -23.942 1.00 77.50 92 TYR A C 1
ATOM 751 O O . TYR A 1 92 ? 17.326 -2.264 -23.628 1.00 77.50 92 TYR A O 1
ATOM 759 N N . ASN A 1 93 ? 19.373 -1.360 -23.428 1.00 83.62 93 ASN A N 1
ATOM 760 C CA . ASN A 1 93 ? 19.778 -2.212 -22.313 1.00 83.62 93 ASN A CA 1
ATOM 761 C C . ASN A 1 93 ? 19.357 -1.523 -21.018 1.00 83.62 93 ASN A C 1
ATOM 763 O O . ASN A 1 93 ? 19.926 -0.499 -20.656 1.00 83.62 93 ASN A O 1
ATOM 767 N N . LEU A 1 94 ? 18.338 -2.073 -20.362 1.00 91.50 94 LEU A N 1
ATOM 768 C CA . LEU A 1 94 ? 17.817 -1.573 -19.096 1.00 91.50 94 LEU A CA 1
ATOM 769 C C . LEU A 1 94 ? 18.143 -2.581 -18.000 1.00 91.50 94 LEU A C 1
ATOM 771 O O . LEU A 1 94 ? 17.769 -3.748 -18.101 1.00 91.50 94 LEU A O 1
ATOM 775 N N . THR A 1 95 ? 18.840 -2.138 -16.963 1.00 95.19 95 THR A N 1
ATOM 776 C CA . THR A 1 95 ? 19.185 -2.964 -15.805 1.00 95.19 95 THR A CA 1
ATOM 777 C C . THR A 1 95 ? 18.374 -2.551 -14.583 1.00 95.19 95 THR A C 1
ATOM 779 O O . THR A 1 95 ? 17.837 -1.447 -14.508 1.00 95.19 95 THR A O 1
ATOM 782 N N . LYS A 1 96 ? 18.303 -3.428 -13.574 1.00 96.88 96 LYS A N 1
ATOM 783 C CA . LYS A 1 96 ? 17.669 -3.088 -12.289 1.00 96.88 96 LYS 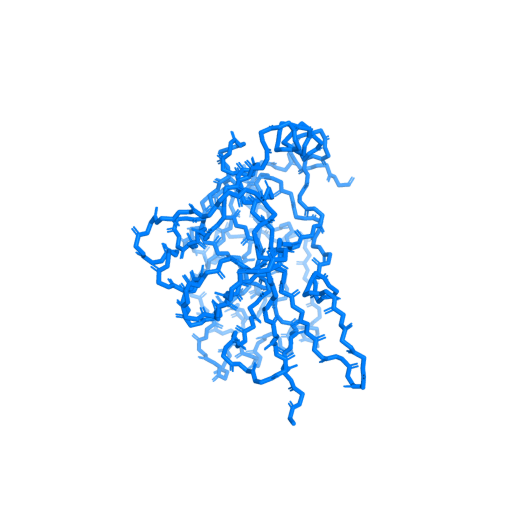A CA 1
ATOM 784 C C . LYS A 1 96 ? 18.353 -1.900 -11.615 1.00 96.88 96 LYS A C 1
ATOM 786 O O . LYS A 1 96 ? 17.683 -1.095 -10.978 1.00 96.88 96 LYS A O 1
ATOM 791 N N . GLN A 1 97 ? 19.671 -1.795 -11.781 1.00 97.06 97 GLN A N 1
ATOM 792 C CA . GLN A 1 97 ? 20.457 -0.706 -11.223 1.00 97.06 97 GLN A CA 1
ATOM 793 C C . GLN A 1 97 ? 20.067 0.633 -11.857 1.00 97.06 97 GLN A C 1
ATOM 795 O O . GLN A 1 97 ? 19.849 1.590 -11.124 1.00 97.06 97 GLN A O 1
ATOM 800 N N . ASP A 1 98 ? 19.858 0.679 -13.177 1.00 95.75 98 ASP A N 1
ATOM 801 C CA . ASP A 1 98 ? 19.385 1.893 -13.861 1.00 95.75 98 ASP A CA 1
ATOM 802 C C . ASP A 1 98 ? 18.025 2.362 -13.313 1.00 95.75 98 ASP A C 1
ATOM 804 O O . ASP A 1 98 ? 17.806 3.558 -13.121 1.00 95.75 98 ASP A O 1
ATOM 808 N N . ILE A 1 99 ? 17.115 1.417 -13.033 1.00 96.75 99 ILE A N 1
ATOM 809 C CA . ILE A 1 99 ? 15.800 1.692 -12.431 1.00 96.75 99 ILE A CA 1
ATOM 810 C C . ILE A 1 99 ? 15.953 2.304 -11.037 1.00 96.75 99 ILE A C 1
ATOM 812 O O . ILE A 1 99 ? 15.361 3.346 -10.751 1.00 96.75 99 ILE A O 1
ATOM 816 N N . ILE A 1 100 ? 16.762 1.671 -10.184 1.00 97.88 100 ILE A N 1
ATOM 817 C CA . ILE A 1 100 ? 16.997 2.114 -8.807 1.00 97.88 100 ILE A CA 1
ATOM 818 C C . ILE A 1 100 ? 17.655 3.497 -8.798 1.00 97.88 100 ILE A C 1
ATOM 820 O O . ILE A 1 100 ? 17.179 4.404 -8.116 1.00 97.88 100 ILE A O 1
ATOM 824 N N . GLU A 1 101 ? 18.718 3.691 -9.577 1.00 97.25 101 GLU A N 1
ATOM 825 C CA . GLU A 1 101 ? 19.445 4.960 -9.642 1.00 97.25 101 GLU A CA 1
ATOM 826 C C . GLU A 1 101 ? 18.568 6.099 -10.159 1.00 97.25 101 GLU A C 1
ATOM 828 O O . GLU A 1 101 ? 18.583 7.188 -9.581 1.00 97.25 101 GLU A O 1
ATOM 833 N N . ALA A 1 102 ? 17.769 5.860 -11.205 1.00 95.31 102 ALA A N 1
ATOM 834 C CA . ALA A 1 102 ? 16.834 6.857 -11.709 1.00 95.31 102 ALA A CA 1
ATOM 835 C C . ALA A 1 102 ? 15.827 7.269 -10.625 1.00 95.31 102 ALA A C 1
ATOM 837 O O . ALA A 1 102 ? 15.705 8.461 -10.331 1.00 95.31 102 ALA A O 1
ATOM 838 N N . ALA A 1 103 ? 15.177 6.292 -9.986 1.00 97.12 103 ALA A N 1
ATOM 839 C CA . ALA A 1 103 ? 14.164 6.533 -8.963 1.00 97.12 103 ALA A CA 1
ATOM 840 C C . ALA A 1 103 ? 14.714 7.304 -7.754 1.00 97.12 103 ALA A C 1
ATOM 842 O O . ALA A 1 103 ? 14.109 8.282 -7.308 1.00 97.12 103 ALA A O 1
ATOM 843 N N . LEU A 1 104 ? 15.878 6.892 -7.241 1.00 97.25 104 LEU A N 1
ATOM 844 C CA . LEU A 1 104 ? 16.520 7.523 -6.086 1.00 97.25 104 LEU A CA 1
ATOM 845 C C . LEU A 1 104 ? 17.062 8.920 -6.414 1.00 97.25 104 LEU A C 1
ATOM 847 O O . LEU A 1 104 ? 17.050 9.800 -5.556 1.00 97.25 104 LEU A O 1
ATOM 851 N N . ALA A 1 105 ? 17.475 9.161 -7.662 1.00 97.12 105 ALA A N 1
ATOM 852 C CA . ALA A 1 105 ? 17.844 10.491 -8.143 1.00 97.12 105 ALA A CA 1
ATOM 853 C C . ALA A 1 105 ? 16.629 11.396 -8.437 1.00 97.12 105 ALA A C 1
ATOM 855 O O . ALA A 1 105 ? 16.810 12.535 -8.871 1.00 97.12 105 ALA A O 1
ATOM 856 N N . GLY A 1 106 ? 15.397 10.900 -8.258 1.00 94.50 106 GLY A N 1
ATOM 857 C CA . GLY A 1 106 ? 14.166 11.616 -8.603 1.00 94.50 106 GLY A CA 1
ATOM 858 C C . GLY A 1 106 ? 13.953 11.795 -10.110 1.00 94.50 106 GLY A C 1
ATOM 859 O O . GLY A 1 106 ? 13.117 12.601 -10.522 1.00 94.50 106 GLY A O 1
ATOM 860 N N . LYS A 1 107 ? 14.706 11.063 -10.936 1.00 95.00 107 LYS A N 1
ATOM 861 C CA . LYS A 1 107 ? 14.554 11.026 -12.392 1.00 95.00 107 LYS A CA 1
ATOM 862 C C . LYS A 1 107 ? 13.514 9.981 -12.770 1.00 95.00 107 LYS A C 1
ATOM 864 O O . LYS A 1 107 ? 13.301 9.005 -12.058 1.00 95.00 107 LYS A O 1
ATOM 869 N N . ARG A 1 108 ? 12.874 10.186 -13.919 1.00 94.50 108 ARG A N 1
ATOM 870 C CA . ARG A 1 108 ? 11.855 9.274 -14.432 1.00 94.50 108 ARG A CA 1
ATOM 871 C C . ARG A 1 108 ? 12.091 9.003 -15.901 1.00 94.50 108 ARG A C 1
ATOM 873 O O . ARG A 1 108 ? 12.414 9.912 -16.664 1.00 94.50 108 ARG A O 1
ATOM 880 N N . PHE A 1 109 ? 11.943 7.745 -16.275 1.00 94.19 109 PHE A N 1
ATOM 881 C CA . PHE A 1 109 ? 11.875 7.343 -17.664 1.00 94.19 109 PHE A CA 1
ATOM 882 C C . PHE A 1 109 ? 10.497 7.690 -18.251 1.00 94.19 109 PHE A C 1
ATOM 884 O O . PHE A 1 109 ? 9.517 7.757 -17.504 1.00 94.19 109 PHE A O 1
ATOM 891 N N . PRO A 1 110 ? 10.391 7.867 -19.579 1.00 92.44 110 PRO A N 1
ATOM 892 C CA . PRO A 1 110 ? 9.099 7.991 -20.245 1.00 92.44 110 PRO A CA 1
ATOM 893 C C . PRO A 1 110 ? 8.196 6.773 -19.983 1.00 92.44 110 PRO A C 1
ATOM 895 O O . PRO A 1 110 ? 8.720 5.680 -19.739 1.00 92.44 110 PRO A O 1
ATOM 898 N N . PRO A 1 111 ? 6.866 6.903 -20.126 1.00 90.56 111 PRO A N 1
ATOM 899 C CA . PRO A 1 111 ? 5.948 5.788 -19.926 1.00 90.56 111 PRO A CA 1
ATOM 900 C C . PRO A 1 111 ? 6.292 4.579 -20.802 1.00 90.56 111 PRO A C 1
ATOM 902 O O . PRO A 1 111 ? 6.709 4.725 -21.960 1.00 90.56 111 PRO A O 1
ATOM 905 N N . LYS A 1 112 ? 6.058 3.380 -20.261 1.00 87.56 112 LYS A N 1
ATOM 906 C CA . LYS A 1 112 ? 6.350 2.088 -20.891 1.00 87.56 112 LYS A CA 1
ATOM 907 C C . LYS A 1 112 ? 7.824 1.983 -21.287 1.00 87.56 112 LYS A C 1
ATOM 909 O O . LYS A 1 112 ? 8.140 1.634 -22.424 1.00 87.56 112 LYS A O 1
ATOM 914 N N . THR A 1 113 ? 8.736 2.289 -20.366 1.00 89.38 113 THR A N 1
ATOM 915 C CA . THR A 1 113 ? 10.177 2.053 -20.545 1.00 89.38 113 THR A CA 1
ATOM 916 C C . THR A 1 113 ? 10.580 0.714 -19.950 1.00 89.38 113 THR A C 1
ATOM 918 O O . THR A 1 113 ? 11.273 -0.061 -20.608 1.00 89.38 113 THR A O 1
ATOM 921 N N . SER A 1 114 ? 10.087 0.409 -18.753 1.00 92.75 114 SER A N 1
ATOM 922 C CA . SER A 1 114 ? 10.437 -0.786 -17.987 1.00 92.75 114 SER A CA 1
ATOM 923 C C . SER A 1 114 ? 9.320 -1.833 -17.989 1.00 92.75 114 SER A C 1
ATOM 925 O O . SER A 1 114 ? 8.133 -1.517 -17.916 1.00 92.75 114 SER A O 1
ATOM 927 N N . ARG A 1 115 ? 9.700 -3.108 -18.086 1.00 94.00 115 ARG A N 1
ATOM 928 C CA . ARG A 1 115 ? 8.809 -4.260 -17.932 1.00 94.00 115 ARG A CA 1
ATOM 929 C C . ARG A 1 115 ? 9.398 -5.211 -16.900 1.00 94.00 115 ARG A C 1
ATOM 931 O O . ARG A 1 115 ? 10.358 -5.924 -17.196 1.00 94.00 115 ARG A O 1
ATOM 938 N N . HIS A 1 116 ? 8.811 -5.227 -15.709 1.00 96.19 116 HIS A N 1
ATOM 939 C CA . HIS A 1 116 ? 9.236 -6.092 -14.616 1.00 96.19 116 HIS A CA 1
ATOM 940 C C . HIS A 1 116 ? 8.535 -7.448 -14.702 1.00 96.19 116 HIS A C 1
ATOM 942 O O . HIS A 1 116 ? 7.309 -7.548 -14.785 1.00 96.19 116 HIS A O 1
ATOM 948 N N . MET A 1 117 ? 9.331 -8.507 -14.685 1.00 96.31 117 MET A N 1
ATOM 949 C CA . MET A 1 117 ? 8.884 -9.883 -14.822 1.00 96.31 117 MET A CA 1
ATOM 950 C C . MET A 1 117 ? 9.328 -10.685 -13.606 1.00 96.31 117 MET A C 1
ATOM 952 O O . MET A 1 117 ? 10.410 -10.454 -13.079 1.00 96.31 117 MET A O 1
ATOM 956 N N . ILE A 1 118 ? 8.517 -11.640 -13.169 1.00 95.38 118 ILE A N 1
ATOM 957 C CA . ILE A 1 118 ? 8.821 -12.524 -12.046 1.00 95.38 118 ILE A CA 1
ATOM 958 C C . ILE A 1 118 ? 8.655 -13.985 -12.464 1.00 95.38 118 ILE A C 1
ATOM 960 O O . ILE A 1 118 ? 7.703 -14.350 -13.158 1.00 95.38 118 ILE A O 1
ATOM 964 N N . ARG A 1 119 ? 9.600 -14.834 -12.058 1.00 93.56 119 ARG A N 1
ATOM 965 C CA . ARG A 1 119 ? 9.531 -16.283 -12.252 1.00 93.56 119 ARG A CA 1
ATOM 966 C C . ARG A 1 119 ? 8.591 -16.894 -11.224 1.00 93.56 119 ARG A C 1
ATOM 968 O O . ARG A 1 119 ? 8.858 -16.851 -10.023 1.00 93.56 119 ARG A O 1
ATOM 975 N N . ASN A 1 120 ? 7.513 -17.496 -11.711 1.00 85.56 120 ASN A N 1
ATOM 976 C CA . ASN A 1 120 ? 6.620 -18.336 -10.931 1.00 85.56 120 ASN A CA 1
ATOM 977 C C . ASN A 1 120 ? 6.778 -19.784 -11.406 1.00 85.56 120 ASN A C 1
ATOM 979 O O . ASN A 1 120 ? 6.294 -20.155 -12.477 1.00 85.56 120 ASN A O 1
ATOM 983 N N . SER A 1 121 ? 7.478 -20.596 -10.610 1.00 83.06 121 SER A N 1
ATOM 984 C CA . SER A 1 121 ? 7.951 -21.923 -11.030 1.00 83.06 121 SER A CA 1
ATOM 985 C C . SER A 1 121 ? 8.788 -21.805 -12.315 1.00 83.06 121 SER A C 1
ATOM 987 O O . SER A 1 121 ? 9.764 -21.055 -12.321 1.00 83.06 121 SER A O 1
ATOM 989 N N . ASP A 1 122 ? 8.393 -22.465 -13.405 1.00 84.62 122 ASP A N 1
ATOM 990 C CA . ASP A 1 122 ? 9.123 -22.436 -14.679 1.00 84.62 122 ASP A CA 1
ATOM 991 C C . ASP A 1 122 ? 8.606 -21.374 -15.666 1.00 84.62 122 ASP A C 1
ATOM 993 O O . ASP A 1 122 ? 9.087 -21.289 -16.796 1.00 84.62 122 ASP A O 1
ATOM 997 N N . VAL A 1 123 ? 7.634 -20.546 -15.265 1.00 92.25 123 VAL A N 1
ATOM 998 C CA . VAL A 1 123 ? 7.015 -19.545 -16.145 1.00 92.25 123 VAL A CA 1
ATOM 999 C C . VAL A 1 123 ? 7.411 -18.137 -15.720 1.00 92.25 123 VAL A C 1
ATOM 1001 O O . VAL A 1 123 ? 7.304 -17.761 -14.553 1.00 92.25 123 VAL A O 1
ATOM 1004 N N . LEU A 1 124 ? 7.842 -17.333 -16.692 1.00 94.50 124 LEU A N 1
ATOM 1005 C CA . LEU A 1 124 ? 8.097 -15.911 -16.506 1.00 94.50 124 LEU A CA 1
ATOM 1006 C C . LEU A 1 124 ? 6.808 -15.121 -16.781 1.00 94.50 124 LEU A C 1
ATOM 1008 O O . LEU A 1 124 ? 6.306 -15.108 -17.905 1.00 94.50 124 LEU A O 1
ATOM 1012 N N . VAL A 1 125 ? 6.271 -14.462 -15.756 1.00 95.31 125 VAL A N 1
ATOM 1013 C CA . VAL A 1 125 ? 5.025 -13.679 -15.820 1.00 95.31 125 VAL A CA 1
ATOM 1014 C C . VAL A 1 125 ? 5.282 -12.224 -15.446 1.00 95.31 125 VAL A C 1
ATOM 1016 O O . VAL A 1 125 ? 6.330 -11.893 -14.900 1.00 95.31 125 VAL A O 1
ATOM 1019 N N . HIS A 1 126 ? 4.346 -11.328 -15.759 1.00 96.00 126 HIS A N 1
ATOM 1020 C CA . HIS A 1 126 ? 4.469 -9.933 -15.339 1.00 96.00 126 HIS A CA 1
ATOM 1021 C C . HIS A 1 126 ? 4.433 -9.820 -13.812 1.00 96.00 126 HIS A C 1
ATOM 1023 O O . HIS A 1 126 ? 3.727 -10.591 -13.153 1.00 96.00 126 HIS A O 1
ATOM 1029 N N . ILE A 1 127 ? 5.164 -8.855 -13.248 1.00 95.19 127 ILE A N 1
ATOM 1030 C CA . ILE A 1 127 ? 5.221 -8.680 -11.794 1.00 95.19 127 ILE A CA 1
ATOM 1031 C C . ILE A 1 127 ? 3.841 -8.389 -11.193 1.00 95.19 127 ILE A C 1
ATOM 1033 O O . ILE A 1 127 ? 3.564 -8.842 -10.090 1.00 95.19 127 ILE A O 1
ATOM 1037 N N . SER A 1 128 ? 2.932 -7.767 -11.952 1.00 94.19 128 SER A N 1
ATOM 1038 C CA . SER A 1 128 ? 1.543 -7.529 -11.527 1.00 94.19 128 SER A CA 1
ATOM 1039 C C . SER A 1 128 ? 0.768 -8.803 -11.155 1.00 94.19 128 SER A C 1
ATOM 1041 O O . SER A 1 128 ? -0.228 -8.737 -10.443 1.00 94.19 128 SER A O 1
ATOM 1043 N N . SER A 1 129 ? 1.231 -9.988 -11.572 1.00 93.88 129 SER A N 1
ATOM 1044 C CA . SER A 1 129 ? 0.632 -11.274 -11.177 1.00 93.88 129 SER A CA 1
ATOM 1045 C C . SER A 1 129 ? 0.669 -11.552 -9.670 1.00 93.88 129 SER A C 1
ATOM 1047 O O . SER A 1 129 ? -0.065 -12.419 -9.198 1.00 93.88 129 SER A O 1
ATOM 1049 N N . ILE A 1 130 ? 1.509 -10.836 -8.916 1.00 92.56 130 ILE A N 1
ATOM 1050 C CA . ILE A 1 130 ? 1.616 -10.968 -7.456 1.00 92.56 130 ILE A CA 1
ATOM 1051 C C . ILE A 1 130 ? 0.841 -9.887 -6.702 1.00 92.56 130 ILE A C 1
ATOM 1053 O O . ILE A 1 130 ? 0.846 -9.872 -5.467 1.00 92.56 130 ILE A O 1
ATOM 1057 N N . GLU A 1 131 ? 0.206 -8.966 -7.425 1.00 93.38 131 GLU A N 1
ATOM 1058 C CA . GLU A 1 131 ? -0.651 -7.968 -6.812 1.00 93.38 131 GLU A CA 1
ATOM 1059 C C . GLU A 1 131 ? -1.779 -8.630 -6.043 1.00 93.38 131 GLU A C 1
ATOM 1061 O O . GLU A 1 131 ? -2.359 -9.642 -6.444 1.00 93.38 131 GLU A O 1
ATOM 1066 N N . LYS A 1 132 ? -2.118 -8.011 -4.919 1.00 93.50 132 LYS A N 1
ATOM 1067 C CA . LYS A 1 132 ? -3.185 -8.487 -4.056 1.00 93.50 132 LYS A CA 1
ATOM 1068 C C . LYS A 1 132 ? -4.367 -7.551 -4.154 1.00 93.50 132 LYS A C 1
ATOM 1070 O O . LYS A 1 132 ? -4.208 -6.331 -4.080 1.00 93.50 132 LYS A O 1
ATOM 1075 N N . ARG A 1 133 ? -5.551 -8.141 -4.301 1.00 94.62 133 ARG A N 1
ATOM 1076 C CA . ARG A 1 133 ? -6.808 -7.420 -4.142 1.00 94.62 133 ARG A CA 1
ATOM 1077 C C . ARG A 1 133 ? -6.954 -7.012 -2.672 1.00 94.62 133 ARG A C 1
ATOM 1079 O O . ARG A 1 133 ? -6.704 -7.829 -1.789 1.00 94.62 133 ARG A O 1
ATOM 1086 N N . VAL A 1 134 ? -7.287 -5.748 -2.438 1.00 92.69 134 VAL A N 1
ATOM 1087 C CA . VAL A 1 134 ? -7.370 -5.115 -1.111 1.00 92.69 134 VAL A CA 1
ATOM 1088 C C . VAL A 1 134 ? -8.682 -4.377 -0.876 1.00 92.69 134 VAL A C 1
ATOM 1090 O O . VAL A 1 134 ? -9.030 -4.189 0.281 1.00 92.69 134 VAL A O 1
ATOM 1093 N N . ASP A 1 135 ? -9.369 -3.947 -1.945 1.00 93.38 135 ASP A N 1
ATOM 1094 C CA . ASP A 1 135 ? -10.643 -3.208 -1.895 1.00 93.38 135 ASP A CA 1
ATOM 1095 C C . ASP A 1 135 ? -10.662 -2.092 -0.824 1.00 93.38 135 ASP A C 1
ATOM 1097 O O . ASP A 1 135 ? -11.623 -1.925 -0.084 1.00 93.38 135 ASP A O 1
ATOM 1101 N N . MET A 1 136 ? -9.567 -1.329 -0.712 1.00 92.44 136 MET A N 1
ATOM 1102 C CA . MET A 1 136 ? -9.327 -0.421 0.411 1.00 92.44 136 MET A CA 1
ATOM 1103 C C . MET A 1 136 ? -10.024 0.937 0.210 1.00 92.44 136 MET A C 1
ATOM 1105 O O . MET A 1 136 ? -9.682 1.640 -0.746 1.00 92.44 136 MET A O 1
ATOM 1109 N N . PRO A 1 137 ? -10.926 1.366 1.114 1.00 94.50 137 PRO A N 1
ATOM 1110 C CA . PRO A 1 137 ? -11.615 2.653 1.017 1.00 94.50 137 PRO A CA 1
ATOM 1111 C C . PRO A 1 137 ? -10.685 3.868 0.971 1.00 94.50 137 PRO A C 1
ATOM 1113 O O . PRO A 1 137 ? -9.736 3.981 1.756 1.00 94.50 137 PRO A O 1
ATOM 1116 N N . LEU A 1 138 ? -11.006 4.843 0.113 1.00 96.00 138 LEU A N 1
ATOM 1117 C CA . LEU A 1 138 ? -10.217 6.075 -0.006 1.00 96.00 138 LEU A CA 1
ATOM 1118 C C . LEU A 1 138 ? -10.192 6.894 1.288 1.00 96.00 138 LEU A C 1
ATOM 1120 O O . LEU A 1 138 ? -9.188 7.543 1.577 1.00 96.00 138 LEU A O 1
ATOM 1124 N N . GLU A 1 139 ? -11.260 6.861 2.089 1.00 95.00 139 GLU A N 1
ATOM 1125 C CA . GLU A 1 139 ? -11.301 7.559 3.380 1.00 95.00 139 GLU A CA 1
ATOM 1126 C C . GLU A 1 139 ? -10.199 7.054 4.328 1.00 95.00 139 GLU A C 1
ATOM 1128 O O . GLU A 1 139 ? -9.578 7.854 5.030 1.00 95.00 139 GLU A O 1
ATOM 1133 N N . ILE A 1 140 ? -9.875 5.754 4.296 1.00 93.19 140 ILE A N 1
ATOM 1134 C CA . ILE A 1 140 ? -8.758 5.185 5.065 1.00 93.19 140 ILE A CA 1
ATOM 1135 C C . ILE A 1 140 ? -7.426 5.702 4.513 1.00 93.19 140 ILE A C 1
ATOM 1137 O O . ILE A 1 140 ? -6.587 6.182 5.276 1.00 93.19 140 ILE A O 1
ATOM 1141 N N . LEU A 1 141 ? -7.244 5.673 3.189 1.00 95.69 141 LEU A N 1
ATOM 1142 C CA . LEU A 1 141 ? -6.005 6.112 2.531 1.00 95.69 141 LEU A CA 1
ATOM 1143 C C . LEU A 1 141 ? -5.718 7.612 2.717 1.00 95.69 141 LEU A C 1
ATOM 1145 O O . LEU A 1 141 ? -4.556 8.027 2.692 1.00 95.69 141 LEU A O 1
ATOM 1149 N N . LYS A 1 142 ? -6.761 8.424 2.920 1.00 96.06 142 LYS A N 1
ATOM 1150 C CA . LYS A 1 142 ? -6.691 9.866 3.223 1.00 96.06 142 LYS A CA 1
ATOM 1151 C C . LYS A 1 142 ? -6.469 10.163 4.707 1.00 96.06 142 LYS A C 1
ATOM 1153 O O . LYS A 1 142 ? -5.918 11.211 5.049 1.00 96.06 142 LYS A O 1
ATOM 1158 N N . SER A 1 143 ? -6.913 9.268 5.585 1.00 93.12 143 SER A N 1
ATOM 1159 C CA . SER A 1 143 ? -6.918 9.487 7.031 1.00 93.12 143 SER A CA 1
ATOM 1160 C C . SER A 1 143 ? -5.529 9.412 7.645 1.00 93.12 143 SER A C 1
ATOM 1162 O O . SER A 1 143 ? -4.660 8.677 7.190 1.00 93.12 143 SER A O 1
ATOM 1164 N N . ASP A 1 144 ? -5.311 10.149 8.729 1.00 92.50 144 ASP A N 1
ATOM 1165 C CA . ASP A 1 144 ? -4.072 10.061 9.496 1.00 92.50 144 ASP A CA 1
ATOM 1166 C C . ASP A 1 144 ? -4.060 8.831 10.401 1.00 92.50 144 ASP A C 1
ATOM 1168 O O . ASP A 1 144 ? -5.049 8.529 11.081 1.00 92.50 144 ASP A O 1
ATOM 1172 N N . LEU A 1 145 ? -2.913 8.152 10.443 1.00 91.06 145 LEU A N 1
ATOM 1173 C CA . LEU A 1 145 ? -2.661 7.112 11.427 1.00 91.06 145 LEU A CA 1
ATOM 1174 C C . LEU A 1 145 ? -2.289 7.781 12.750 1.00 91.06 145 LEU A C 1
ATOM 1176 O O . LEU A 1 145 ? -1.287 8.485 12.837 1.00 91.06 145 LEU A O 1
ATOM 1180 N N . ASN A 1 146 ? -3.104 7.573 13.778 1.00 93.50 146 ASN A N 1
ATOM 1181 C CA . ASN A 1 146 ? -2.931 8.208 15.078 1.00 93.50 146 ASN A CA 1
ATOM 1182 C C . ASN A 1 146 ? -2.700 7.162 16.159 1.00 93.50 146 ASN A C 1
ATOM 1184 O O . ASN A 1 146 ? -3.372 6.136 16.179 1.00 93.50 146 ASN A O 1
ATOM 1188 N N . ILE A 1 147 ? -1.835 7.463 17.123 1.00 95.56 147 ILE A N 1
ATOM 1189 C CA . ILE A 1 147 ? -1.763 6.678 18.355 1.00 95.56 147 ILE A CA 1
ATOM 1190 C C . ILE A 1 147 ? -2.866 7.161 19.301 1.00 95.56 147 ILE A C 1
ATOM 1192 O O . ILE A 1 147 ? -2.910 8.336 19.671 1.00 95.56 147 ILE A O 1
ATOM 1196 N N . ILE A 1 148 ? -3.771 6.266 19.690 1.00 95.88 148 ILE A N 1
ATOM 1197 C CA . ILE A 1 148 ? -4.922 6.579 20.546 1.00 95.88 148 ILE A CA 1
ATOM 1198 C C . ILE A 1 148 ? -4.908 5.757 21.837 1.00 95.88 148 ILE A C 1
ATOM 1200 O O . ILE A 1 148 ? -4.380 4.650 21.827 1.00 95.88 148 ILE A O 1
ATOM 1204 N N . PRO A 1 149 ? -5.513 6.239 22.939 1.00 97.25 149 PRO A N 1
ATOM 1205 C CA . PRO A 1 149 ? -5.714 5.422 24.133 1.00 97.25 149 PRO A CA 1
ATOM 1206 C C . PRO A 1 149 ? -6.687 4.270 23.857 1.00 97.25 149 PRO 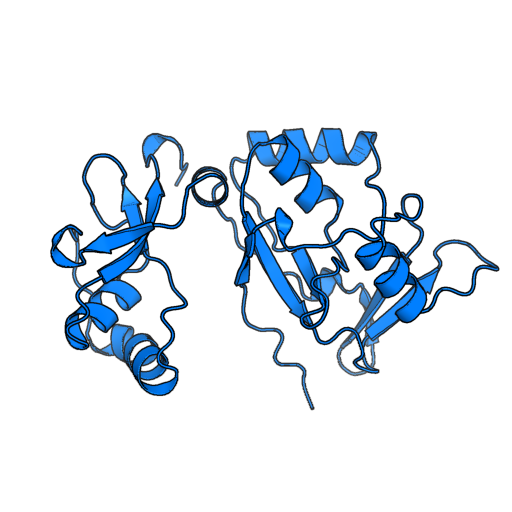A C 1
ATOM 1208 O O . PRO A 1 149 ? -7.796 4.522 23.375 1.00 97.25 149 PRO A O 1
ATOM 1211 N N . LEU A 1 150 ? -6.327 3.040 24.227 1.00 95.94 150 LEU A N 1
ATOM 1212 C CA . LEU A 1 150 ? -7.167 1.857 23.998 1.00 95.94 150 LEU A CA 1
ATOM 1213 C C . LEU A 1 150 ? -8.519 1.982 24.722 1.00 95.94 150 LEU A C 1
ATOM 1215 O O . LEU A 1 150 ? -9.568 1.753 24.132 1.00 95.94 150 LEU A O 1
ATOM 1219 N N . LYS A 1 151 ? -8.504 2.540 25.941 1.00 95.38 151 LYS A N 1
ATOM 1220 C CA . LYS A 1 151 ? -9.700 2.873 26.740 1.00 95.38 151 LYS A CA 1
ATOM 1221 C C . LYS A 1 151 ? -10.707 3.817 26.069 1.00 95.38 151 LYS A C 1
ATOM 1223 O O . LYS A 1 151 ? -11.810 3.990 26.573 1.00 95.38 151 LYS A O 1
ATOM 1228 N N . SER A 1 152 ? -10.308 4.517 25.002 1.00 95.31 152 SER A N 1
ATOM 1229 C CA . SER A 1 152 ? -11.196 5.428 24.264 1.00 95.31 152 SER A CA 1
ATOM 1230 C C . SER A 1 152 ? -11.959 4.744 23.128 1.00 95.31 152 SER A C 1
ATOM 1232 O O . SER A 1 152 ? -12.877 5.347 22.568 1.00 95.31 152 SER A O 1
ATOM 1234 N N . VAL A 1 153 ? -11.575 3.513 22.782 1.00 96.31 153 VAL A N 1
ATOM 1235 C CA . VAL A 1 153 ? -12.216 2.702 21.749 1.00 96.31 153 VAL A CA 1
ATOM 1236 C C . VAL A 1 153 ? -13.499 2.105 22.313 1.00 96.31 153 VAL A C 1
ATOM 1238 O O . VAL A 1 153 ? -13.507 1.559 23.414 1.00 96.31 153 VAL A O 1
ATOM 1241 N N . LYS A 1 154 ? -14.589 2.200 21.552 1.00 95.56 154 LYS A N 1
ATOM 1242 C CA . LYS A 1 154 ? -15.846 1.516 21.862 1.00 95.56 154 LYS A CA 1
ATOM 1243 C C . LYS A 1 154 ? -15.980 0.306 20.955 1.00 95.56 154 LYS A C 1
ATOM 1245 O O . LYS A 1 154 ? -15.800 0.433 19.750 1.00 95.56 154 LYS A O 1
ATOM 1250 N N . THR A 1 155 ? -16.332 -0.846 21.499 1.00 93.31 155 THR A N 1
ATOM 1251 C CA . THR A 1 155 ? -16.575 -2.053 20.706 1.00 93.31 155 THR A CA 1
ATOM 1252 C C . THR A 1 155 ? -18.070 -2.350 20.656 1.00 93.31 155 THR A C 1
ATOM 1254 O O . THR A 1 155 ? -18.780 -2.154 21.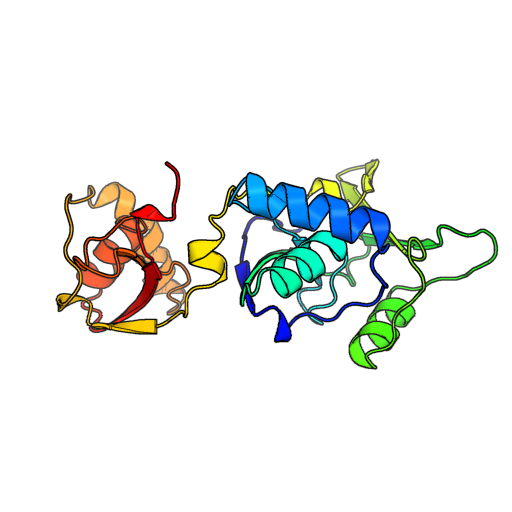641 1.00 93.31 155 THR A O 1
ATOM 1257 N N . ALA A 1 156 ? -18.566 -2.781 19.494 1.00 88.44 156 ALA A N 1
ATOM 1258 C CA . ALA A 1 156 ? -19.952 -3.235 19.345 1.00 88.44 156 ALA A CA 1
ATOM 1259 C C . ALA A 1 156 ? -20.103 -4.745 19.604 1.00 88.44 156 ALA A C 1
ATOM 1261 O O . ALA A 1 156 ? -21.205 -5.225 19.853 1.00 88.44 156 ALA A O 1
ATOM 1262 N N . MET A 1 157 ? -18.994 -5.485 19.555 1.00 87.75 157 MET A N 1
ATOM 1263 C CA . MET A 1 157 ? -18.927 -6.930 19.754 1.00 87.75 157 MET A CA 1
ATOM 1264 C C . MET A 1 157 ? -17.619 -7.330 20.445 1.00 87.75 157 MET A C 1
ATOM 1266 O O . MET A 1 157 ? -16.674 -6.540 20.524 1.00 87.75 157 MET A O 1
ATOM 1270 N N . GLN A 1 158 ? -17.575 -8.567 20.930 1.00 82.38 158 GLN A N 1
ATOM 1271 C CA . GLN A 1 158 ? -16.363 -9.229 21.404 1.00 82.38 158 GLN A CA 1
ATOM 1272 C C . GLN A 1 158 ? -16.069 -10.424 20.499 1.00 82.38 158 GLN A C 1
ATOM 1274 O O . GLN A 1 158 ? -16.999 -11.081 20.033 1.00 82.38 158 GLN A O 1
ATOM 1279 N N . ILE A 1 159 ? -14.787 -10.688 20.260 1.00 88.06 159 ILE A N 1
ATOM 1280 C CA . ILE A 1 159 ? -14.325 -11.845 19.493 1.00 88.06 159 ILE A CA 1
ATOM 1281 C C . ILE A 1 159 ? -13.955 -12.984 20.455 1.00 88.06 159 ILE A C 1
ATOM 1283 O O . ILE A 1 159 ? -13.627 -12.749 21.624 1.00 88.06 159 ILE A O 1
ATOM 1287 N N . ASP A 1 160 ? -14.064 -14.232 19.992 1.00 89.69 160 ASP A N 1
ATOM 1288 C CA . ASP A 1 160 ? -13.589 -15.389 20.749 1.00 89.69 160 ASP A CA 1
ATOM 1289 C C . ASP A 1 160 ? -12.065 -15.298 20.913 1.00 89.69 160 ASP A C 1
ATOM 1291 O O . ASP A 1 160 ? -11.319 -15.005 19.977 1.00 89.69 160 ASP A O 1
ATOM 1295 N N . VAL A 1 161 ? -11.573 -15.592 22.115 1.00 88.81 161 VAL A N 1
ATOM 1296 C CA . VAL A 1 161 ? -10.136 -15.603 22.408 1.00 88.81 161 VAL A CA 1
ATOM 1297 C C . VAL A 1 161 ? -9.364 -16.455 21.392 1.00 88.81 161 VAL A C 1
ATOM 1299 O O . VAL A 1 161 ? -8.252 -16.084 21.019 1.00 88.81 161 VAL A O 1
ATOM 1302 N N . LYS A 1 162 ? -9.947 -17.555 20.897 1.00 92.62 162 LYS A N 1
ATOM 1303 C CA . LYS A 1 162 ? -9.332 -18.428 19.887 1.00 92.62 162 LYS A CA 1
ATOM 1304 C C . LYS A 1 162 ? -8.959 -17.694 18.600 1.00 92.62 162 LYS A C 1
ATOM 1306 O O . LYS A 1 162 ? -7.872 -17.944 18.081 1.00 92.62 162 LYS A O 1
ATOM 1311 N N . ASP A 1 163 ? -9.804 -16.782 18.131 1.00 91.31 163 ASP A N 1
ATOM 1312 C CA . ASP A 1 163 ? -9.570 -16.016 16.901 1.00 91.31 163 ASP A CA 1
ATOM 1313 C C . ASP A 1 163 ? -8.548 -14.889 17.127 1.00 91.31 163 ASP A C 1
ATOM 1315 O O . ASP A 1 163 ? -7.802 -14.506 16.226 1.00 91.31 163 ASP A O 1
ATOM 1319 N N . THR A 1 164 ? -8.432 -14.421 18.372 1.00 93.88 164 THR A N 1
ATOM 1320 C CA . THR A 1 164 ? -7.467 -13.397 18.797 1.00 93.88 164 THR A CA 1
ATOM 1321 C C . THR A 1 164 ? -6.057 -13.955 19.036 1.00 93.88 164 THR A C 1
ATOM 1323 O O . THR A 1 164 ? -5.063 -13.249 18.832 1.00 93.88 164 THR A O 1
ATOM 1326 N N . LEU A 1 165 ? -5.924 -15.227 19.432 1.00 94.75 165 LEU A N 1
ATOM 1327 C CA . LEU A 1 165 ? -4.637 -15.855 19.775 1.00 94.75 165 LEU A CA 1
ATOM 1328 C C . LEU A 1 165 ? -3.543 -15.729 18.694 1.00 94.75 165 LEU A C 1
ATOM 1330 O O . LEU A 1 165 ? -2.394 -15.461 19.070 1.00 94.75 165 LEU A O 1
ATOM 1334 N N . PRO A 1 166 ? -3.818 -15.892 17.381 1.00 94.19 166 PRO A N 1
ATOM 1335 C CA . PRO A 1 166 ? -2.809 -15.703 16.341 1.00 94.19 166 PRO A CA 1
ATOM 1336 C C . PRO A 1 166 ? -2.242 -14.279 16.316 1.00 94.19 166 PRO A C 1
ATOM 1338 O O . PRO A 1 166 ? -1.023 -14.101 16.241 1.00 94.19 166 PRO A O 1
ATOM 1341 N N . VAL A 1 167 ? -3.113 -13.270 16.428 1.00 93.56 167 VAL A N 1
ATOM 1342 C CA . VAL A 1 167 ? -2.727 -11.852 16.426 1.00 93.56 167 VAL A CA 1
ATOM 1343 C C . VAL A 1 167 ? -1.960 -11.508 17.701 1.00 93.56 167 VAL A C 1
ATOM 1345 O O . VAL A 1 167 ? -0.864 -10.954 17.617 1.00 93.56 167 VAL A O 1
ATOM 1348 N N . TYR A 1 168 ? -2.470 -11.932 18.862 1.00 95.88 168 TYR A N 1
ATOM 1349 C CA . TYR A 1 168 ? -1.796 -11.805 20.157 1.00 95.88 168 TYR A CA 1
ATOM 1350 C C . TYR A 1 168 ? -0.384 -12.397 20.126 1.00 95.88 168 TYR A C 1
ATOM 1352 O O . TYR A 1 168 ? 0.592 -11.721 20.449 1.00 95.88 168 TYR A O 1
ATOM 1360 N N . THR A 1 169 ? -0.255 -13.646 19.672 1.00 94.88 169 THR A N 1
ATOM 1361 C CA . THR A 1 169 ? 1.030 -14.351 19.620 1.00 94.88 169 THR A CA 1
ATOM 1362 C C . THR A 1 169 ? 2.007 -13.651 18.685 1.00 94.88 169 THR A C 1
ATOM 1364 O O . THR A 1 169 ? 3.201 -13.589 18.979 1.00 94.88 169 THR A O 1
ATOM 1367 N N . ARG A 1 170 ? 1.525 -13.125 17.553 1.00 93.38 170 ARG A N 1
ATOM 1368 C CA . ARG A 1 170 ? 2.358 -12.351 16.634 1.00 93.38 170 ARG A CA 1
ATOM 1369 C C . ARG A 1 170 ? 2.873 -11.084 17.311 1.00 93.38 170 ARG A C 1
ATOM 1371 O O . ARG A 1 170 ? 4.084 -10.904 17.331 1.00 93.38 170 ARG A O 1
ATOM 1378 N N . PHE A 1 171 ? 1.995 -10.270 17.898 1.00 95.12 171 PHE A N 1
ATOM 1379 C CA . PHE A 1 171 ? 2.387 -9.036 18.590 1.00 95.12 171 PHE A CA 1
ATOM 1380 C C . PHE A 1 171 ? 3.364 -9.309 19.735 1.00 95.12 171 PHE A C 1
ATOM 1382 O O . PHE A 1 171 ? 4.377 -8.625 19.844 1.00 95.12 171 PHE A O 1
ATOM 1389 N N . LEU A 1 172 ? 3.116 -10.350 20.536 1.00 94.69 172 LEU A N 1
ATOM 1390 C CA . LEU A 1 172 ? 3.998 -10.742 21.635 1.00 94.69 172 LEU A CA 1
ATOM 1391 C C . LEU A 1 172 ? 5.396 -11.148 21.142 1.00 94.69 172 LEU A C 1
ATOM 1393 O O . LEU A 1 172 ? 6.394 -10.797 21.761 1.00 94.69 172 LEU A O 1
ATOM 1397 N N . LYS A 1 173 ? 5.479 -11.884 20.026 1.00 94.75 173 LYS A N 1
ATOM 1398 C CA . LYS A 1 173 ? 6.756 -12.360 19.470 1.00 94.75 173 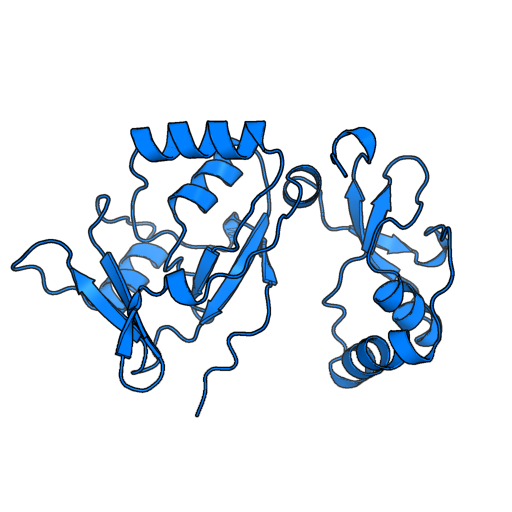LYS A CA 1
ATOM 1399 C C . LYS A 1 173 ? 7.552 -11.266 18.770 1.00 94.75 173 LYS A C 1
ATOM 1401 O O . LYS A 1 173 ? 8.777 -11.286 18.835 1.00 94.75 173 LYS A O 1
ATOM 1406 N N . THR A 1 174 ? 6.884 -10.372 18.043 1.00 92.00 174 THR A N 1
ATOM 1407 C CA . THR A 1 174 ? 7.557 -9.343 17.238 1.00 92.00 174 THR A CA 1
ATOM 1408 C C . THR A 1 174 ? 7.776 -8.047 18.006 1.00 92.00 174 THR A C 1
ATOM 1410 O O . THR A 1 174 ? 8.660 -7.279 17.640 1.00 92.00 174 THR A O 1
ATOM 1413 N N . GLY A 1 175 ? 6.960 -7.772 19.027 1.00 90.38 175 GLY A N 1
ATOM 1414 C CA . GLY A 1 175 ? 6.873 -6.457 19.662 1.00 90.38 175 GLY A CA 1
ATOM 1415 C C . GLY A 1 175 ? 6.283 -5.376 18.747 1.00 90.38 175 GLY A C 1
ATOM 1416 O O . GLY A 1 175 ? 6.362 -4.194 19.071 1.00 90.38 175 GLY A O 1
ATOM 1417 N N . ILE A 1 176 ? 5.717 -5.756 17.596 1.00 88.56 176 ILE A N 1
ATOM 1418 C CA . ILE A 1 176 ? 5.233 -4.838 16.559 1.00 88.56 176 ILE A CA 1
ATOM 1419 C C . ILE A 1 176 ? 3.718 -4.974 16.427 1.00 88.56 176 ILE A C 1
ATOM 1421 O O . ILE A 1 176 ? 3.202 -6.074 16.229 1.00 88.56 176 ILE A O 1
ATOM 1425 N N . VAL A 1 177 ? 3.025 -3.834 16.467 1.00 89.44 177 VAL A N 1
ATOM 1426 C CA . VAL A 1 177 ? 1.588 -3.716 16.191 1.00 89.44 177 VAL A CA 1
ATOM 1427 C C . VAL A 1 177 ? 1.410 -3.228 14.755 1.00 89.44 177 VAL A C 1
ATOM 1429 O O . VAL A 1 177 ? 1.448 -2.030 14.484 1.00 89.44 177 VAL A O 1
ATOM 1432 N N . ASP A 1 178 ? 1.269 -4.175 13.830 1.00 84.44 178 ASP A N 1
ATOM 1433 C CA . ASP A 1 178 ? 1.187 -3.938 12.382 1.00 84.44 178 ASP A CA 1
ATOM 1434 C C . ASP A 1 178 ? -0.252 -3.883 11.836 1.00 84.44 178 ASP A C 1
ATOM 1436 O O . ASP A 1 178 ? -0.451 -3.518 10.679 1.00 84.44 178 ASP A O 1
ATOM 1440 N N . ILE A 1 179 ? -1.259 -4.192 12.664 1.00 89.25 179 ILE A N 1
ATOM 1441 C CA . ILE A 1 179 ? -2.681 -4.028 12.331 1.00 89.25 179 ILE A CA 1
ATOM 1442 C C . ILE A 1 179 ? -3.225 -2.789 13.052 1.00 89.25 179 ILE A C 1
ATOM 1444 O O . ILE A 1 179 ? -3.439 -2.843 14.267 1.00 89.25 179 ILE A O 1
ATOM 1448 N N . PRO A 1 180 ? -3.460 -1.676 12.338 1.00 92.31 180 PRO A N 1
ATOM 1449 C CA . PRO A 1 180 ? -4.113 -0.514 12.916 1.00 92.31 180 PRO A CA 1
ATOM 1450 C C . PRO A 1 180 ? -5.613 -0.759 13.105 1.00 92.31 180 PRO A C 1
ATOM 1452 O O . PRO A 1 180 ? -6.250 -1.446 12.311 1.00 92.31 180 PRO A O 1
ATOM 1455 N N . LEU A 1 181 ? -6.188 -0.144 14.136 1.00 95.25 181 LEU A N 1
ATOM 1456 C CA . LEU A 1 181 ? -7.634 -0.150 14.359 1.00 95.25 181 LEU A CA 1
ATOM 1457 C C . LEU A 1 181 ? -8.320 0.838 13.412 1.00 95.25 181 LEU A C 1
ATOM 1459 O O . LEU A 1 181 ? -7.802 1.931 13.183 1.00 95.25 181 LEU A O 1
ATOM 1463 N N . ILE A 1 182 ? -9.510 0.514 12.917 1.00 95.00 182 ILE A N 1
ATOM 1464 C CA . ILE A 1 182 ? -10.314 1.457 12.129 1.00 95.00 182 ILE A CA 1
ATOM 1465 C C . ILE A 1 182 ? -11.512 1.867 12.969 1.00 95.00 182 ILE A C 1
ATOM 1467 O O . ILE A 1 182 ? -12.326 1.032 13.348 1.00 95.00 182 ILE A O 1
ATOM 1471 N N . LEU A 1 183 ? -11.606 3.156 13.290 1.00 95.31 183 LEU A N 1
ATOM 1472 C CA . LEU A 1 183 ? -12.662 3.707 14.132 1.00 95.31 183 LEU A CA 1
ATOM 1473 C C . LEU A 1 183 ? -13.529 4.695 13.371 1.00 95.31 183 LEU A C 1
ATOM 1475 O O . LEU A 1 183 ? -13.010 5.545 12.644 1.00 95.31 183 LEU A O 1
ATOM 1479 N N . ASP A 1 184 ? -14.819 4.709 13.690 1.00 94.62 184 ASP A N 1
ATOM 1480 C CA . ASP A 1 184 ? -15.661 5.845 13.344 1.00 94.62 184 ASP A CA 1
ATOM 1481 C C . ASP A 1 184 ? -15.201 7.093 14.117 1.00 94.62 184 ASP A C 1
ATOM 1483 O O . ASP A 1 184 ? -15.077 7.124 15.352 1.00 94.62 184 ASP A O 1
ATOM 1487 N N . LYS A 1 185 ? -14.950 8.169 13.376 1.00 93.56 185 LYS A N 1
ATOM 1488 C CA . LYS A 1 185 ? -14.395 9.419 13.887 1.00 93.56 185 LYS A CA 1
ATOM 1489 C C . LYS A 1 185 ? -15.314 10.059 14.921 1.00 93.56 185 LYS A C 1
ATOM 1491 O O . LYS A 1 185 ? -14.791 10.649 15.876 1.00 93.56 185 LYS A O 1
ATOM 1496 N N . LYS A 1 186 ? -16.637 9.944 14.760 1.00 93.25 186 LYS A N 1
ATOM 1497 C CA . LYS A 1 186 ? -17.637 10.585 15.627 1.00 93.25 186 LYS A CA 1
ATOM 1498 C C . LYS A 1 186 ? -17.877 9.788 16.907 1.00 93.25 186 LYS A C 1
ATOM 1500 O O . LYS A 1 186 ? -17.764 10.333 18.002 1.00 93.25 186 LYS A O 1
ATOM 1505 N N . THR A 1 187 ? -18.191 8.507 16.778 1.00 94.56 187 THR A N 1
ATOM 1506 C CA . THR A 1 187 ? -18.652 7.660 17.887 1.00 94.56 187 THR A CA 1
ATOM 1507 C C . THR A 1 187 ? -17.519 6.966 18.638 1.00 94.56 187 THR A C 1
ATOM 1509 O O . THR A 1 187 ? -17.715 6.608 19.803 1.00 94.56 187 THR A O 1
ATOM 1512 N N . LYS A 1 188 ? -16.340 6.834 18.005 1.00 94.69 188 LYS A N 1
ATOM 1513 C CA . LYS A 1 188 ? -15.196 6.010 18.445 1.00 94.69 188 LYS A CA 1
ATOM 1514 C C . LYS A 1 188 ? -15.476 4.508 18.449 1.00 94.69 188 LYS A C 1
ATOM 1516 O O . LYS A 1 188 ? -14.732 3.761 19.081 1.00 94.69 188 LYS A O 1
ATOM 1521 N N . VAL A 1 189 ? -16.537 4.081 17.766 1.00 95.50 189 VAL A N 1
ATOM 1522 C CA . VAL A 1 189 ? -16.840 2.663 17.578 1.00 95.50 189 VAL A CA 1
ATOM 1523 C C . VAL A 1 189 ? -15.798 2.039 16.655 1.00 95.50 189 VAL A C 1
ATOM 1525 O O . VAL A 1 189 ? -15.437 2.629 15.637 1.00 95.50 189 VAL A O 1
ATOM 1528 N N . LEU A 1 190 ? -15.309 0.865 17.042 1.00 95.69 190 LEU A N 1
ATOM 1529 C CA . LEU A 1 190 ? -14.437 0.018 16.245 1.00 95.69 190 LEU A CA 1
ATOM 1530 C C . LEU A 1 190 ? -15.216 -0.540 15.054 1.00 95.69 190 LEU A C 1
ATOM 1532 O O . LEU A 1 190 ? -16.248 -1.185 15.224 1.00 95.69 190 LEU A O 1
ATOM 1536 N N . LEU A 1 191 ? -14.729 -0.258 13.855 1.00 92.81 191 LEU A N 1
ATOM 1537 C CA . LEU A 1 191 ? -15.298 -0.729 12.596 1.00 92.81 191 LEU A CA 1
ATOM 1538 C C . LEU A 1 191 ? -14.555 -1.977 12.122 1.00 92.81 191 LEU A C 1
ATOM 1540 O O . LEU A 1 191 ? -15.191 -2.964 11.777 1.00 92.81 191 LEU A O 1
ATOM 1544 N N . GLU A 1 192 ? -13.223 -1.965 12.212 1.00 91.88 192 GLU A N 1
ATOM 1545 C CA . GLU A 1 192 ? -12.368 -3.113 11.893 1.00 91.88 192 GLU A CA 1
ATOM 1546 C C . GLU A 1 192 ? -11.158 -3.210 12.830 1.00 91.88 192 GLU A C 1
ATOM 1548 O O . GLU A 1 192 ? -10.736 -2.219 13.437 1.00 91.88 192 GLU A O 1
ATOM 1553 N N . GLY A 1 193 ? -10.569 -4.408 12.906 1.00 92.12 193 GLY A N 1
ATOM 1554 C CA . GLY A 1 193 ? -9.411 -4.708 13.752 1.00 92.12 193 GLY A CA 1
ATOM 1555 C C . GLY A 1 193 ? -9.787 -5.205 15.148 1.00 92.12 193 GLY A C 1
ATOM 1556 O O . GLY A 1 193 ? -9.075 -4.927 16.111 1.00 92.12 193 GLY A O 1
ATOM 1557 N N . TYR A 1 194 ? -10.905 -5.919 15.282 1.00 94.94 194 TYR A N 1
ATOM 1558 C CA . TYR A 1 194 ? -11.390 -6.446 16.561 1.00 94.94 194 TYR A CA 1
ATOM 1559 C C . TYR A 1 194 ? -10.415 -7.443 17.207 1.00 94.94 194 TYR A C 1
ATOM 1561 O O . TYR A 1 194 ? -10.166 -7.351 18.409 1.00 94.94 194 TYR A O 1
ATOM 1569 N N . GLU A 1 195 ? -9.790 -8.320 16.422 1.00 94.88 195 GLU A N 1
ATOM 1570 C CA . GLU A 1 195 ? -8.769 -9.263 16.890 1.00 94.88 195 GLU A CA 1
ATOM 1571 C C . GLU A 1 195 ? -7.529 -8.512 17.385 1.00 94.88 195 GLU A C 1
ATOM 1573 O O . GLU A 1 195 ? -6.951 -8.850 18.417 1.00 94.88 195 GLU A O 1
ATOM 1578 N N . ALA A 1 196 ? -7.128 -7.451 16.675 1.00 94.94 196 ALA A N 1
ATOM 1579 C CA . ALA A 1 196 ? -6.013 -6.602 17.082 1.00 94.94 196 ALA A CA 1
ATOM 1580 C C . ALA A 1 196 ? -6.332 -5.839 18.372 1.00 94.94 196 ALA A C 1
ATOM 1582 O O . ALA A 1 196 ? -5.499 -5.801 19.274 1.00 94.94 196 ALA A O 1
ATOM 1583 N N . PHE A 1 197 ? -7.539 -5.283 18.495 1.00 96.69 197 PHE A N 1
ATOM 1584 C CA . PHE A 1 197 ? -7.992 -4.618 19.714 1.00 96.69 197 PHE A CA 1
ATOM 1585 C C . PHE A 1 197 ? -7.961 -5.569 20.914 1.00 96.69 197 PHE A C 1
ATOM 1587 O O . PHE A 1 197 ? -7.360 -5.243 21.934 1.00 96.69 197 PHE A O 1
ATOM 1594 N N . GLN A 1 198 ? -8.548 -6.761 20.783 1.00 95.62 198 GLN A N 1
ATOM 1595 C CA . GLN A 1 198 ? -8.607 -7.728 21.877 1.00 95.62 198 GLN A CA 1
ATOM 1596 C C . GLN A 1 198 ? -7.222 -8.293 22.220 1.00 95.62 198 GLN A C 1
ATOM 1598 O O . GLN A 1 198 ? -6.909 -8.483 23.392 1.00 95.62 198 GLN A O 1
ATOM 1603 N N . ALA A 1 199 ? -6.355 -8.503 21.226 1.00 96.00 199 ALA A N 1
ATOM 1604 C CA . ALA A 1 199 ? -4.964 -8.884 21.459 1.00 96.00 199 ALA A CA 1
ATOM 1605 C C . ALA A 1 199 ? -4.212 -7.819 22.272 1.00 96.00 199 ALA A C 1
ATOM 1607 O O . ALA A 1 199 ? -3.481 -8.156 23.200 1.00 96.00 199 ALA A O 1
ATOM 1608 N N . LEU A 1 200 ? -4.395 -6.540 21.935 1.00 96.50 200 LEU A N 1
ATOM 1609 C CA . LEU A 1 200 ? -3.785 -5.420 22.652 1.00 96.50 200 LEU A CA 1
ATOM 1610 C C . LEU A 1 200 ? -4.330 -5.284 24.077 1.00 96.50 200 LEU A C 1
ATOM 1612 O O . LEU A 1 200 ? -3.556 -5.010 24.991 1.00 96.50 200 LEU A O 1
ATOM 1616 N N . ASP A 1 201 ? -5.625 -5.525 24.272 1.00 94.88 201 ASP A N 1
ATOM 1617 C CA . ASP A 1 201 ? -6.260 -5.526 25.592 1.00 94.88 201 ASP A CA 1
ATOM 1618 C C . ASP A 1 201 ? -5.697 -6.646 26.485 1.00 94.88 201 ASP A C 1
ATOM 1620 O O . ASP A 1 201 ? -5.262 -6.390 27.607 1.00 94.88 201 ASP A O 1
ATOM 1624 N N . LEU A 1 202 ? -5.555 -7.868 25.950 1.00 94.94 202 LEU A N 1
ATOM 1625 C CA . LEU A 1 202 ? -4.896 -8.989 26.639 1.00 94.94 202 LEU A CA 1
ATOM 1626 C C . LEU A 1 202 ? -3.429 -8.696 26.987 1.00 94.94 202 LEU A C 1
ATOM 1628 O O . LEU A 1 202 ? -2.921 -9.170 28.002 1.00 94.94 202 LEU A O 1
ATOM 1632 N N . LEU A 1 203 ? -2.739 -7.914 26.153 1.00 95.44 203 LEU A N 1
ATOM 1633 C CA . LEU A 1 203 ? -1.376 -7.439 26.410 1.00 95.44 203 LEU A CA 1
ATOM 1634 C C . LEU A 1 203 ? -1.325 -6.250 27.380 1.00 95.44 203 LEU A C 1
ATOM 1636 O O . LEU A 1 203 ? -0.235 -5.767 27.677 1.00 95.44 203 LEU A O 1
ATOM 1640 N N . SER A 1 204 ? -2.473 -5.772 27.876 1.00 95.25 204 SER A N 1
ATOM 1641 C CA . SER A 1 204 ? -2.580 -4.575 28.721 1.00 95.25 204 SER A CA 1
ATOM 1642 C C . SER A 1 204 ? -1.961 -3.329 28.072 1.00 95.25 204 SER A C 1
ATOM 1644 O O . SER A 1 204 ? -1.380 -2.478 28.746 1.00 95.25 204 SER A O 1
ATOM 1646 N N . ALA A 1 205 ? -2.057 -3.219 26.744 1.00 95.50 205 ALA A N 1
ATOM 1647 C CA . ALA A 1 205 ? -1.505 -2.095 26.006 1.00 95.50 205 ALA A CA 1
ATOM 1648 C C . ALA A 1 205 ? -2.301 -0.809 26.281 1.00 95.50 205 ALA A C 1
ATOM 1650 O O . ALA A 1 205 ? -3.524 -0.764 26.166 1.00 95.50 205 ALA A O 1
ATOM 1651 N N . GLU A 1 206 ? -1.606 0.289 26.580 1.00 95.50 206 GLU A N 1
ATOM 1652 C CA . GLU A 1 206 ? -2.276 1.567 26.861 1.00 95.50 206 GLU A CA 1
ATOM 1653 C C . GLU A 1 206 ? -2.816 2.255 25.603 1.00 95.50 206 GLU A C 1
ATOM 1655 O O . GLU A 1 206 ? -3.795 3.012 25.653 1.00 95.50 206 GLU A O 1
ATOM 1660 N N . LYS A 1 207 ? -2.131 2.056 24.473 1.00 95.88 207 LYS A N 1
ATOM 1661 C CA . LYS A 1 207 ? -2.363 2.787 23.230 1.00 95.88 207 LYS A CA 1
ATOM 1662 C C . LYS A 1 207 ? -2.272 1.871 22.018 1.00 95.88 207 LYS A C 1
ATOM 1664 O O . LYS A 1 207 ? -1.531 0.895 22.030 1.00 95.88 207 LYS A O 1
ATOM 1669 N N . ALA A 1 208 ? -2.979 2.245 20.958 1.00 95.25 208 ALA A N 1
ATOM 1670 C CA . ALA A 1 208 ? -2.977 1.535 19.688 1.00 95.25 208 ALA A CA 1
ATOM 1671 C C . ALA A 1 208 ? -2.864 2.509 18.505 1.00 95.25 208 ALA A C 1
ATOM 1673 O O . ALA A 1 208 ? -3.383 3.629 18.589 1.00 95.25 208 ALA A O 1
ATOM 1674 N N . PRO A 1 209 ? -2.220 2.103 17.400 1.00 95.31 209 PRO A N 1
ATOM 1675 C CA . PRO A 1 209 ? -2.334 2.805 16.131 1.00 95.31 209 PRO A CA 1
ATOM 1676 C C . PRO A 1 209 ? -3.756 2.648 15.578 1.00 95.31 209 PRO A C 1
ATOM 1678 O O . PRO A 1 209 ? -4.298 1.546 15.541 1.00 95.31 209 PRO A O 1
ATOM 1681 N N . ALA A 1 210 ? -4.371 3.750 15.156 1.00 95.56 210 ALA A N 1
ATOM 1682 C CA . ALA A 1 210 ? -5.730 3.749 14.639 1.00 95.56 210 ALA A CA 1
ATOM 1683 C C . ALA A 1 210 ? -5.973 4.815 13.567 1.00 95.56 210 ALA A C 1
ATOM 1685 O O . ALA A 1 210 ? -5.514 5.959 13.677 1.00 95.56 210 ALA A O 1
AT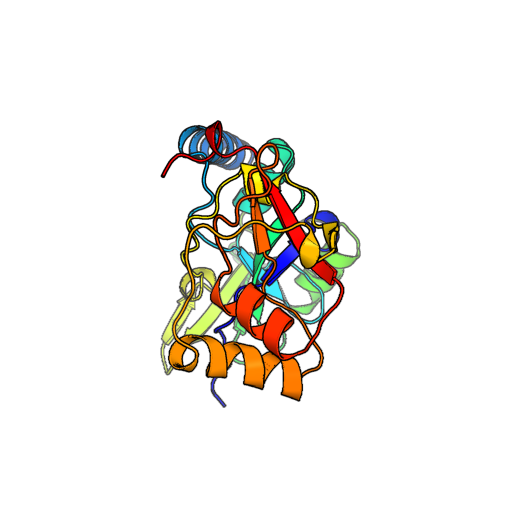OM 1686 N N . PHE A 1 211 ? -6.784 4.455 12.578 1.00 95.06 211 PHE A N 1
ATOM 1687 C CA . PHE A 1 211 ? -7.431 5.383 11.663 1.00 95.06 211 PHE A CA 1
ATOM 1688 C C . PHE A 1 211 ? -8.770 5.835 12.240 1.00 95.06 211 PHE A C 1
ATOM 1690 O O . PHE A 1 211 ? -9.519 5.051 12.820 1.00 95.06 211 PHE A O 1
ATOM 1697 N N . LYS A 1 212 ? -9.074 7.124 12.083 1.00 94.56 212 LYS A N 1
ATOM 1698 C CA . LYS A 1 212 ? -10.373 7.706 12.437 1.00 94.56 212 LYS A CA 1
ATOM 1699 C C . LYS A 1 212 ? -11.043 8.172 11.156 1.00 94.56 212 LYS A C 1
ATOM 1701 O O . LYS A 1 212 ? -10.666 9.223 10.641 1.00 94.56 212 LYS A O 1
ATOM 1706 N N . ILE A 1 213 ? -12.023 7.415 10.691 1.00 94.00 213 ILE A N 1
ATOM 1707 C CA . ILE A 1 213 ? -12.695 7.637 9.410 1.00 94.00 213 ILE A CA 1
ATOM 1708 C C . ILE A 1 213 ? -14.128 8.121 9.611 1.00 94.00 213 ILE A C 1
ATOM 1710 O O . ILE A 1 213 ? -14.732 7.855 10.647 1.00 94.00 213 ILE A O 1
ATOM 1714 N N . ASP A 1 214 ? -14.678 8.849 8.646 1.00 92.44 214 ASP A N 1
ATOM 1715 C CA . ASP A 1 214 ? -16.122 9.086 8.594 1.00 92.44 214 ASP A CA 1
ATOM 1716 C C . ASP A 1 214 ? -16.805 7.878 7.947 1.00 92.44 214 ASP A C 1
ATOM 1718 O O . ASP A 1 214 ? -16.661 7.660 6.744 1.00 92.44 214 ASP A O 1
ATOM 1722 N N . ILE A 1 215 ? -17.541 7.089 8.737 1.00 89.19 215 ILE A N 1
ATOM 1723 C CA . ILE A 1 215 ? -18.211 5.878 8.237 1.00 89.19 215 ILE A CA 1
ATOM 1724 C C . ILE A 1 215 ? -19.189 6.178 7.093 1.00 89.19 215 ILE A C 1
ATOM 1726 O O . ILE A 1 215 ? -19.352 5.355 6.205 1.00 89.19 215 ILE A O 1
ATOM 1730 N N . ASN A 1 216 ? -19.779 7.377 7.043 1.00 88.81 216 ASN A N 1
ATOM 1731 C CA . ASN A 1 216 ? -20.724 7.743 5.980 1.00 88.81 216 ASN A CA 1
ATOM 1732 C C . ASN A 1 216 ? -20.045 7.948 4.617 1.00 88.81 216 ASN A C 1
ATOM 1734 O O . ASN A 1 216 ? -20.727 8.118 3.613 1.00 88.81 216 ASN A O 1
ATOM 1738 N N . LYS A 1 217 ? -18.708 7.989 4.586 1.00 86.00 217 LYS A N 1
ATOM 1739 C CA . LYS A 1 217 ? -17.902 8.089 3.363 1.00 86.00 217 LYS A CA 1
ATOM 1740 C C . LYS A 1 217 ? -17.309 6.755 2.930 1.00 86.00 217 LYS A C 1
ATOM 1742 O O . LYS A 1 217 ? -16.554 6.721 1.960 1.00 86.00 217 LYS A O 1
ATOM 1747 N N . VAL A 1 218 ? -17.601 5.685 3.660 1.00 81.25 218 VAL A N 1
ATOM 1748 C CA . VAL A 1 218 ? -17.249 4.323 3.280 1.00 81.25 218 VAL A CA 1
ATOM 1749 C C . VAL A 1 218 ? -18.543 3.640 2.874 1.00 81.25 218 VAL A C 1
ATOM 1751 O O . VAL A 1 218 ? -19.428 3.443 3.701 1.00 81.25 218 VAL A O 1
ATOM 1754 N N . GLU A 1 219 ? -18.672 3.337 1.586 1.00 62.69 219 GLU A N 1
ATOM 1755 C CA . GLU A 1 219 ? -19.741 2.458 1.118 1.00 62.69 219 GLU A CA 1
ATOM 1756 C C . GLU A 1 219 ? -19.367 1.027 1.523 1.00 62.69 219 GLU A C 1
ATOM 1758 O O . GLU A 1 219 ? -18.248 0.583 1.253 1.00 62.69 219 GLU A O 1
ATOM 1763 N N . ILE A 1 220 ? -20.270 0.365 2.253 1.00 49.19 220 ILE A N 1
ATOM 1764 C CA . ILE A 1 220 ? -20.173 -1.046 2.658 1.00 49.19 220 ILE A CA 1
ATOM 1765 C C . ILE A 1 220 ? -20.884 -1.893 1.607 1.00 49.19 220 ILE A C 1
ATOM 1767 O O . ILE A 1 220 ? -22.028 -1.518 1.258 1.00 49.19 220 ILE A O 1
#

Radius of gyration: 19.45 Å; chains: 1; bounding box: 41×36×58 Å

pLDDT: mean 92.27, std 10.49, range [28.0, 98.56]

Sequence (220 aa):
MSQKINQIYLVELEKLHQHEEADPDHLKELTQQIASDNILKYAIVADQKTNVILDGEHRYNALKNLGCKRIPVVYVDYESPNIEVYAWRNGYNLTKQDIIEAALAGKRFPPKTSRHMIRNSDVLVHISSIEKRVDMPLEILKSDLNIIPLKSVKTAMQIDVKDTLPVYTRFLKTGIVDIPLILDKKTKVLLEGYEAFQALDLLSAEKAPAFKIDINKVEI